Protein AF-A0A821GE00-F1 (afdb_monomer)

Solvent-accessible surface area (backbone atoms only — not comparable to full-atom values): 11749 Å² total; per-residue (Å²): 113,93,89,42,86,62,45,75,41,75,64,41,48,46,38,46,34,34,82,47,58,56,57,50,100,85,69,50,68,55,58,80,88,70,36,47,84,42,82,38,66,35,69,60,51,51,53,52,48,31,73,75,69,42,81,79,65,55,42,36,33,39,69,70,80,95,70,51,71,65,38,52,50,56,36,58,76,64,69,46,26,34,54,31,44,42,78,68,20,31,54,95,51,92,84,32,60,29,28,58,93,57,48,53,48,71,22,37,25,22,42,42,56,63,64,34,50,21,50,28,18,29,68,76,74,67,51,50,74,66,30,53,50,44,45,52,66,68,67,55,58,93,72,85,76,56,98,82,59,65,84,81,40,70,85,40,68,66,44,44,49,41,59,71,44,40,22,58,53,40,50,51,50,36,67,71,31,61,34,75,34,63,46,73,43,67,47,32,77,70,60,37,46,48,89,68,37,74,36,60,79,94,59,84,128

pLDDT: mean 90.68, std 10.46, range [47.81, 98.75]

Radius of gyration: 19.75 Å; Cα contacts (8 Å, |Δi|>4): 313; chains: 1; bounding box: 50×48×49 Å

Nearest PDB structures (foldseek):
  5cpt-assembly1_B  TM=9.218E-01  e=3.100E-17  Arabidopsis thaliana
  5cpq-assembly1_B  TM=8.999E-01  e=4.786E-17  Arabidopsis thaliana
  6lx2-assembly1_A  TM=9.140E-01  e=7.861E-17  Solanum tuberosum
  5cps-assembly1_B  TM=8.765E-01  e=4.498E-17  Arabidopsis thaliana
  5csy-assembly1_A  TM=8.963E-01  e=3.677E-15  Arabidopsis thaliana

Secondary structure (DSSP, 8-state):
--S-SSEEETTGGGGTEEEE--B-TT--B--GGG-EEEE--HHHHHHHHHHHH-S---EEE---SS--HHHHHHHHHTT-BEEEEGGGTTSS-TT-TTSGGG--SSEEEES--TTSPPHHHIIIIIS-HHHHHHHHHHHT-TTT--TTS-TT-TTSHHHHHHHHHHHHHHHHHHHTSS-SEEE--HHHHHT--GGG-S--TT---

Sequence (205 aa):
LQTLDVVRIDHFRGLESYWSIPVDENFVPFKPVDGEWVKAPGVDFFNAVFKALGQHLPVIVEDLGSLTRETFDLRDRFNLTGIRILQFGFGFYPDNMYRPHNYIPNCAAYTGTHDNPTAIGWWTKHAEYYEKRAFVNYIKSPEGFDEYDNVDDKDNGMIYHLNWHIHWYFIKMVMASVANIAIIQFQDLLGLDDEARMNDPSLRK

Structure (mmCIF, N/CA/C/O backbone):
data_AF-A0A821GE00-F1
#
_entry.id   AF-A0A821GE00-F1
#
loop_
_atom_site.group_PDB
_atom_site.id
_atom_site.type_symbol
_atom_site.label_atom_id
_atom_site.label_alt_id
_atom_site.label_comp_id
_atom_site.label_asym_id
_atom_site.label_entity_id
_atom_site.label_seq_id
_atom_site.pdbx_PDB_ins_code
_atom_site.Cartn_x
_atom_site.Cartn_y
_atom_site.Cartn_z
_atom_site.occupancy
_atom_site.B_iso_or_equiv
_atom_site.auth_seq_id
_atom_site.auth_comp_id
_atom_site.auth_asym_id
_atom_site.auth_atom_id
_atom_site.pdbx_PDB_model_num
ATOM 1 N N . LEU A 1 1 ? -20.407 4.116 4.571 1.00 71.69 1 LEU A N 1
ATOM 2 C CA . LEU A 1 1 ? -20.843 3.173 3.515 1.00 71.69 1 LEU A CA 1
ATOM 3 C C . LEU A 1 1 ? -22.020 3.687 2.672 1.00 71.69 1 LEU A C 1
ATOM 5 O O . LEU A 1 1 ? -22.570 2.926 1.900 1.00 71.69 1 LEU A O 1
ATOM 9 N N . GLN A 1 2 ? -22.429 4.961 2.774 1.00 87.19 2 GLN A N 1
ATOM 10 C CA . GLN A 1 2 ? -23.493 5.502 1.906 1.00 87.19 2 GLN A CA 1
ATOM 11 C C . GLN A 1 2 ? -23.001 5.823 0.484 1.00 87.19 2 GLN A C 1
ATOM 13 O O . GLN A 1 2 ? -23.800 5.878 -0.440 1.00 87.19 2 GLN A O 1
ATOM 18 N N . THR A 1 3 ? -21.696 6.062 0.328 1.00 92.44 3 THR A N 1
ATOM 19 C CA . THR A 1 3 ? -21.064 6.519 -0.921 1.00 92.44 3 THR A CA 1
ATOM 20 C C . THR A 1 3 ? -19.988 5.576 -1.451 1.00 92.44 3 THR A C 1
ATOM 22 O O . THR A 1 3 ? -19.576 5.715 -2.595 1.00 92.44 3 THR A O 1
ATOM 25 N N . LEU A 1 4 ? -19.505 4.656 -0.615 1.00 93.62 4 LEU A N 1
ATOM 26 C CA . LEU A 1 4 ? -18.418 3.733 -0.917 1.00 93.62 4 LEU A CA 1
ATOM 27 C C . LEU A 1 4 ? -18.790 2.352 -0.394 1.00 93.62 4 LEU A C 1
ATOM 29 O O . LEU A 1 4 ? -19.248 2.241 0.751 1.00 93.62 4 LEU A O 1
ATOM 33 N N . ASP A 1 5 ? -18.520 1.334 -1.206 1.00 93.25 5 ASP A N 1
ATOM 34 C CA . ASP A 1 5 ? -18.670 -0.069 -0.823 1.00 93.25 5 ASP A CA 1
ATOM 35 C C . ASP A 1 5 ? -17.534 -0.522 0.091 1.00 93.25 5 ASP A C 1
ATOM 37 O O . ASP A 1 5 ? -17.779 -1.256 1.039 1.00 93.25 5 ASP A O 1
ATOM 41 N N . VAL A 1 6 ? -16.310 -0.042 -0.161 1.00 94.94 6 VAL A N 1
ATOM 42 C CA . VAL A 1 6 ? -15.099 -0.364 0.605 1.00 94.94 6 VAL A CA 1
ATOM 43 C C . VAL A 1 6 ? -14.404 0.920 1.045 1.00 94.94 6 VAL A C 1
ATOM 45 O O . VAL A 1 6 ? -14.265 1.861 0.264 1.00 94.94 6 VAL A O 1
ATOM 48 N N . VAL A 1 7 ? -13.943 0.958 2.295 1.00 95.19 7 VAL A N 1
ATOM 49 C CA . VAL A 1 7 ? -13.188 2.089 2.851 1.00 95.19 7 VAL A CA 1
ATOM 50 C C . VAL A 1 7 ? -11.754 1.658 3.134 1.00 95.19 7 VAL A C 1
ATOM 52 O O . VAL A 1 7 ? -11.527 0.730 3.906 1.00 95.19 7 VAL A O 1
ATOM 55 N N . ARG A 1 8 ? -10.776 2.353 2.543 1.00 96.69 8 ARG A N 1
ATOM 56 C CA . ARG A 1 8 ? -9.369 2.234 2.946 1.00 96.69 8 ARG A CA 1
ATOM 57 C C . ARG A 1 8 ? -9.096 3.190 4.108 1.00 96.69 8 ARG A C 1
ATOM 59 O O . ARG A 1 8 ? -9.313 4.389 3.956 1.00 96.69 8 ARG A O 1
ATOM 66 N N . ILE A 1 9 ? -8.624 2.674 5.240 1.00 96.12 9 ILE A N 1
ATOM 67 C CA . ILE A 1 9 ? -8.154 3.483 6.373 1.00 96.12 9 ILE A CA 1
ATOM 68 C C . ILE A 1 9 ? -6.657 3.708 6.197 1.00 96.12 9 ILE A C 1
ATOM 70 O O . ILE A 1 9 ? -5.872 2.762 6.277 1.00 96.12 9 ILE A O 1
ATOM 74 N N . ASP A 1 10 ? -6.294 4.956 5.930 1.00 95.81 10 ASP A N 1
ATOM 75 C CA . ASP A 1 10 ? -4.906 5.399 5.862 1.00 95.81 10 ASP A CA 1
ATOM 76 C C . ASP A 1 10 ? -4.281 5.454 7.264 1.00 95.81 10 ASP A C 1
ATOM 78 O O . ASP A 1 10 ? -4.985 5.689 8.251 1.00 95.81 10 ASP A O 1
ATOM 82 N N . HIS A 1 11 ? -2.978 5.204 7.358 1.00 94.56 11 HIS A N 1
ATOM 83 C CA . HIS A 1 11 ? -2.213 5.193 8.599 1.00 94.56 11 HIS A CA 1
ATOM 84 C C . HIS A 1 11 ? -2.838 4.345 9.719 1.00 94.56 11 HIS A C 1
ATOM 86 O O . HIS A 1 11 ? -2.913 4.764 10.878 1.00 94.56 11 HIS A O 1
ATOM 92 N N . PHE A 1 12 ? -3.279 3.123 9.393 1.00 96.56 12 PHE A N 1
ATOM 93 C CA . PHE A 1 12 ? -3.999 2.242 10.323 1.00 96.56 12 PHE A CA 1
ATOM 94 C C . PHE A 1 12 ? -3.248 2.011 11.635 1.00 96.56 12 PHE A C 1
ATOM 96 O O . PHE A 1 12 ? -3.870 1.923 12.696 1.00 96.56 12 PHE A O 1
ATOM 103 N N . ARG A 1 13 ? -1.911 1.977 11.586 1.00 94.19 13 ARG A N 1
ATOM 104 C CA . ARG A 1 13 ? -1.076 1.821 12.780 1.00 94.19 13 ARG A CA 1
ATOM 105 C C . ARG A 1 13 ? -1.352 2.878 13.857 1.00 94.19 13 ARG A C 1
ATOM 107 O O . ARG A 1 13 ? -1.199 2.580 15.035 1.00 94.19 13 ARG A O 1
ATOM 114 N N . GLY A 1 14 ? -1.842 4.061 13.467 1.00 95.25 14 GLY A N 1
ATOM 115 C CA . GLY A 1 14 ? -2.294 5.134 14.357 1.00 95.25 14 GLY A CA 1
ATOM 116 C C . GLY A 1 14 ? -3.392 4.711 15.337 1.00 95.25 14 GLY A C 1
ATOM 117 O O . GLY A 1 14 ? -3.501 5.276 16.423 1.00 95.25 14 GLY A O 1
ATOM 118 N N . LEU A 1 15 ? -4.185 3.695 14.977 1.00 95.69 15 LEU A N 1
ATOM 119 C CA . LEU A 1 15 ? -5.216 3.115 15.838 1.00 95.69 15 LEU A CA 1
ATOM 120 C C . LEU A 1 15 ? -4.638 2.147 16.878 1.00 95.69 15 LEU A C 1
ATOM 122 O O . LEU A 1 15 ? -5.296 1.871 17.877 1.00 95.69 15 LEU A O 1
ATOM 126 N N . GLU A 1 16 ? -3.416 1.649 16.690 1.00 95.62 16 GLU A N 1
ATOM 127 C CA . GLU A 1 16 ? -2.688 0.881 17.703 1.00 95.62 16 GLU A CA 1
ATOM 128 C C . GLU A 1 16 ? -1.909 1.816 18.639 1.00 95.62 16 GLU A C 1
ATOM 130 O O . GLU A 1 16 ? -2.053 1.746 19.862 1.00 95.62 16 GLU A O 1
ATOM 135 N N . SER A 1 17 ? -1.132 2.730 18.068 1.00 95.12 17 SER A N 1
ATOM 136 C CA . SER A 1 17 ? -0.459 3.829 18.759 1.00 95.12 17 SER A CA 1
ATOM 137 C C . SER A 1 17 ? -0.138 4.929 17.756 1.00 95.12 17 SER A C 1
ATOM 139 O O . SER A 1 17 ? -0.035 4.656 16.570 1.00 95.12 17 SER A O 1
ATOM 141 N N . TYR A 1 18 ? 0.050 6.173 18.170 1.00 95.06 18 TYR A N 1
ATOM 142 C CA . TYR A 1 18 ? 0.376 7.283 17.269 1.00 95.06 18 TYR A CA 1
ATOM 143 C C . TYR A 1 18 ? 1.555 8.089 17.800 1.00 95.06 18 TYR A C 1
ATOM 145 O O . TYR A 1 18 ? 1.824 8.102 19.000 1.00 95.06 18 TYR A O 1
ATOM 153 N N . TRP A 1 19 ? 2.276 8.736 16.885 1.00 95.56 19 TRP A N 1
ATOM 154 C CA . TRP A 1 19 ? 3.378 9.619 17.237 1.00 95.56 19 TRP A CA 1
ATOM 155 C C . TRP A 1 19 ? 2.812 10.993 17.587 1.00 95.56 19 TRP A C 1
ATOM 157 O O . TRP A 1 19 ? 2.220 11.662 16.739 1.00 95.56 19 TRP A O 1
ATOM 167 N N . SER A 1 20 ? 2.944 11.383 18.849 1.00 96.56 20 SER A N 1
ATOM 168 C CA . SER A 1 20 ? 2.436 12.642 19.380 1.00 96.56 20 SER A CA 1
ATOM 169 C C . SER A 1 20 ? 3.577 13.643 19.471 1.00 96.56 20 SER A C 1
ATOM 171 O O . SER A 1 20 ? 4.547 13.405 20.185 1.00 96.56 20 SER A O 1
ATOM 173 N N . ILE A 1 21 ? 3.472 14.757 18.749 1.00 97.19 21 ILE A N 1
ATOM 174 C CA . ILE A 1 21 ? 4.460 15.840 18.783 1.00 97.19 21 ILE A CA 1
ATOM 175 C C . ILE A 1 21 ? 3.863 16.978 19.616 1.00 97.19 21 ILE A C 1
ATOM 177 O O . ILE A 1 21 ? 2.768 17.441 19.279 1.00 97.19 21 ILE A O 1
ATOM 181 N N . PRO A 1 22 ? 4.535 17.437 20.687 1.00 95.81 22 PRO A N 1
ATOM 182 C CA . PRO A 1 22 ? 4.012 18.532 21.480 1.00 95.81 22 PRO A CA 1
ATOM 183 C C . PRO A 1 22 ? 4.020 19.837 20.680 1.00 95.81 22 PRO A C 1
ATOM 185 O O . PRO A 1 22 ? 4.816 20.029 19.756 1.00 95.81 22 PRO A O 1
ATOM 188 N N . VAL A 1 23 ? 3.124 20.740 21.062 1.00 96.75 23 VAL A N 1
ATOM 189 C CA . VAL A 1 23 ? 3.051 22.095 20.517 1.00 96.75 23 VAL A CA 1
ATOM 190 C C . VAL A 1 23 ? 3.396 23.103 21.605 1.00 96.75 23 VAL A C 1
ATOM 192 O O . VAL A 1 23 ? 3.160 22.847 22.789 1.00 96.75 23 VAL A O 1
ATOM 195 N N . ASP A 1 24 ? 3.959 24.240 21.209 1.00 94.94 24 ASP A N 1
ATOM 196 C CA . ASP A 1 24 ? 4.171 25.361 22.121 1.00 94.94 24 ASP A CA 1
ATOM 197 C C . ASP A 1 24 ? 2.858 26.105 22.446 1.00 94.94 24 ASP A C 1
ATOM 199 O O . ASP A 1 24 ? 1.771 25.760 21.975 1.00 94.94 24 ASP A O 1
ATOM 203 N N . GLU A 1 25 ? 2.958 27.157 23.262 1.00 94.81 25 GLU A N 1
ATOM 204 C CA . GLU A 1 25 ? 1.825 28.012 23.651 1.00 94.81 25 GLU A CA 1
ATOM 205 C C . GLU A 1 25 ? 1.122 28.711 22.471 1.00 94.81 25 GLU A C 1
ATOM 207 O O . GLU A 1 25 ? -0.024 29.138 22.606 1.00 94.81 25 GLU A O 1
ATOM 212 N N . ASN A 1 26 ? 1.776 28.788 21.308 1.00 95.69 26 ASN A N 1
ATOM 213 C CA . ASN A 1 26 ? 1.248 29.355 20.068 1.00 95.69 26 ASN A CA 1
ATOM 214 C C . ASN A 1 26 ? 0.798 28.271 19.071 1.00 95.69 26 ASN A C 1
ATOM 216 O O . ASN A 1 26 ? 0.541 28.582 17.906 1.00 95.69 26 ASN A O 1
ATOM 220 N N . PHE A 1 27 ? 0.682 27.012 19.512 1.00 91.25 27 PHE A N 1
ATOM 221 C CA . PHE A 1 27 ? 0.337 25.845 18.693 1.00 91.25 27 PHE A CA 1
ATOM 222 C C . PHE A 1 27 ? 1.344 25.531 17.574 1.00 91.25 27 PHE A C 1
ATOM 224 O O . PHE A 1 27 ? 1.001 24.866 16.592 1.00 91.25 27 PHE A O 1
ATOM 231 N N . VAL A 1 28 ? 2.596 25.974 17.706 1.00 93.88 28 VAL A N 1
ATOM 232 C CA . VAL A 1 28 ? 3.669 25.606 16.779 1.00 93.88 28 VAL A CA 1
ATOM 233 C C . VAL A 1 28 ? 4.219 24.236 17.192 1.00 93.88 28 VAL A C 1
ATOM 235 O O . VAL A 1 28 ? 4.646 24.079 18.338 1.00 93.88 28 VAL A O 1
ATOM 238 N N . PRO A 1 29 ? 4.213 23.224 16.302 1.00 91.00 29 PRO A N 1
ATOM 239 C CA . PRO A 1 29 ? 4.734 21.905 16.634 1.00 91.00 29 PRO A CA 1
ATOM 240 C C . PRO A 1 29 ? 6.250 21.948 16.818 1.00 91.00 29 PRO A C 1
ATOM 242 O O . PRO A 1 29 ? 6.970 22.577 16.035 1.00 91.00 29 PRO A O 1
ATOM 245 N N . PHE A 1 30 ? 6.740 21.226 17.825 1.00 94.62 30 PHE A N 1
ATOM 246 C CA . PHE A 1 30 ? 8.166 20.940 17.949 1.00 94.62 30 PHE A CA 1
ATOM 247 C C . PHE A 1 30 ? 8.649 20.016 16.822 1.00 94.62 30 PHE A C 1
ATOM 249 O O . PHE A 1 30 ? 7.893 19.628 15.923 1.00 94.62 30 PHE A O 1
ATOM 256 N N . LYS A 1 31 ? 9.946 19.685 16.808 1.00 94.69 31 LYS A N 1
ATOM 257 C CA . LYS A 1 31 ? 10.482 18.841 15.738 1.00 94.69 31 LYS A CA 1
ATOM 258 C C . LYS A 1 31 ? 9.904 17.429 15.877 1.00 94.69 31 LYS A C 1
ATOM 260 O O . LYS A 1 31 ? 9.685 16.972 16.995 1.00 94.69 31 LYS A O 1
ATOM 265 N N . PRO A 1 32 ? 9.748 16.674 14.773 1.00 92.62 32 PRO A N 1
ATOM 266 C CA . PRO A 1 32 ? 9.269 15.295 14.846 1.00 92.62 32 PRO A CA 1
ATOM 267 C C . PRO A 1 32 ? 10.078 14.398 15.789 1.00 92.62 32 PRO A C 1
ATOM 269 O O . PRO A 1 32 ? 9.516 13.488 16.379 1.00 92.62 32 PRO A O 1
ATOM 272 N N . VAL A 1 33 ? 11.373 14.671 15.969 1.00 94.88 33 VAL A N 1
ATOM 273 C CA . VAL A 1 33 ? 12.246 13.928 16.896 1.00 94.88 33 VAL A CA 1
ATOM 274 C C . VAL A 1 33 ? 11.908 14.138 18.376 1.00 94.88 33 VAL A C 1
ATOM 276 O O . VAL A 1 33 ? 12.314 13.321 19.193 1.00 94.88 33 VAL A O 1
ATOM 279 N N . ASP A 1 34 ? 11.161 15.193 18.711 1.00 95.62 34 ASP A N 1
ATOM 280 C CA . ASP A 1 34 ? 10.771 15.547 20.082 1.00 95.62 34 ASP A CA 1
ATOM 281 C C . ASP A 1 34 ? 9.430 14.908 20.495 1.00 95.62 34 ASP A C 1
ATOM 283 O O . ASP A 1 34 ? 8.885 15.225 21.552 1.00 95.62 34 ASP A O 1
ATOM 287 N N . GLY A 1 35 ? 8.855 14.059 19.639 1.00 95.69 35 GLY A N 1
ATOM 288 C CA . GLY A 1 35 ? 7.595 13.379 19.919 1.00 95.69 35 GLY A CA 1
ATOM 289 C C . GLY A 1 35 ? 7.738 12.122 20.776 1.00 95.69 35 GLY A C 1
ATOM 290 O O . GLY A 1 35 ? 8.833 11.691 21.141 1.00 95.69 35 GLY A O 1
ATOM 291 N N . GLU A 1 36 ? 6.597 11.505 21.060 1.00 96.62 36 GLU A N 1
ATOM 292 C CA . GLU A 1 36 ? 6.510 10.239 21.784 1.00 96.62 36 GLU A CA 1
ATOM 293 C C . GLU A 1 36 ? 5.426 9.318 21.211 1.00 96.62 36 GLU A C 1
ATOM 295 O O . GLU A 1 36 ? 4.436 9.762 20.624 1.00 96.62 36 GLU A O 1
ATOM 300 N N . TRP A 1 37 ? 5.603 8.008 21.395 1.00 95.94 37 TRP A N 1
ATOM 301 C CA . TRP A 1 37 ? 4.585 7.019 21.046 1.00 95.94 37 TRP A CA 1
ATOM 302 C C . TRP A 1 37 ? 3.494 6.978 22.116 1.00 95.94 37 TRP A C 1
ATOM 304 O O . TRP A 1 37 ? 3.755 6.614 23.261 1.00 95.94 37 TRP A O 1
ATOM 314 N N . VAL A 1 38 ? 2.254 7.274 21.725 1.00 97.31 38 VAL A N 1
ATOM 315 C CA . VAL A 1 38 ? 1.079 7.222 22.603 1.00 97.31 38 VAL A CA 1
ATOM 316 C C . VAL A 1 38 ? 0.164 6.082 22.173 1.00 97.31 38 VAL A C 1
ATOM 318 O O . VAL A 1 38 ? -0.187 5.962 20.999 1.00 97.31 38 VAL A O 1
ATOM 321 N N . LYS A 1 39 ? -0.237 5.225 23.118 1.00 97.56 39 LYS A N 1
ATOM 322 C CA . LYS A 1 39 ? -1.131 4.094 22.840 1.00 97.56 39 LYS A CA 1
ATOM 323 C C . LYS A 1 39 ? -2.533 4.589 22.473 1.00 97.56 39 LYS A C 1
ATOM 325 O O . LYS A 1 39 ? -3.114 5.393 23.199 1.00 97.56 39 LYS A O 1
ATOM 330 N N . ALA A 1 40 ? -3.094 4.061 21.389 1.00 97.00 40 ALA A N 1
ATOM 331 C CA . ALA A 1 40 ? -4.459 4.347 20.967 1.00 97.00 40 ALA A CA 1
ATOM 332 C C . ALA A 1 40 ? -5.434 3.235 21.403 1.00 97.00 40 ALA A C 1
ATOM 334 O O . ALA A 1 40 ? -5.045 2.069 21.531 1.00 97.00 40 ALA A O 1
ATOM 335 N N . PRO A 1 41 ? -6.724 3.560 21.604 1.00 97.38 41 PRO A N 1
ATOM 336 C CA . PRO A 1 41 ? -7.747 2.596 22.005 1.00 97.38 41 PRO A CA 1
ATOM 337 C C . PRO A 1 41 ? -8.298 1.800 20.804 1.00 97.38 41 PRO A C 1
ATOM 339 O O . PRO A 1 41 ? -9.510 1.671 20.639 1.00 97.38 41 PRO A O 1
ATOM 342 N N . GLY A 1 42 ? -7.430 1.261 19.938 1.00 96.31 42 GLY A N 1
ATOM 343 C CA . GLY A 1 42 ? -7.837 0.610 18.683 1.00 96.31 42 GLY A CA 1
ATOM 344 C C . GLY A 1 42 ? -8.803 -0.557 18.862 1.00 96.31 42 GLY A C 1
ATOM 345 O O . GLY A 1 42 ? -9.757 -0.696 18.099 1.00 96.31 42 GLY A O 1
ATOM 346 N N . VAL A 1 43 ? -8.601 -1.374 19.900 1.00 97.31 43 VAL A N 1
ATOM 347 C CA . VAL A 1 43 ? -9.502 -2.496 20.209 1.00 97.31 43 VAL A CA 1
ATOM 348 C C . VAL A 1 43 ? -10.898 -1.994 20.575 1.00 97.31 43 VAL A C 1
ATOM 350 O O . VAL A 1 43 ? -11.885 -2.506 20.051 1.00 97.31 43 VAL A O 1
ATOM 353 N N . ASP A 1 44 ? -10.993 -0.975 21.429 1.00 98.12 44 ASP A N 1
ATOM 354 C CA . ASP A 1 44 ? -12.281 -0.409 21.839 1.00 98.12 44 ASP A CA 1
ATOM 355 C C . ASP A 1 44 ? -12.981 0.290 20.672 1.00 98.12 44 ASP A C 1
ATOM 357 O O . ASP A 1 44 ? -14.193 0.140 20.498 1.00 98.12 44 ASP A O 1
ATOM 361 N N . PHE A 1 45 ? -12.212 0.975 19.821 1.00 97.06 45 PHE A N 1
ATOM 362 C CA . PHE A 1 45 ? -12.708 1.566 18.584 1.00 97.06 45 PHE A CA 1
ATOM 363 C C . PHE A 1 45 ? -13.352 0.509 17.679 1.00 97.06 45 PHE A C 1
ATOM 365 O O . PHE A 1 45 ? -14.535 0.621 17.356 1.00 97.06 45 PHE A O 1
ATOM 372 N N . PHE A 1 46 ? -12.629 -0.554 17.311 1.00 96.06 46 PHE A N 1
ATOM 373 C CA . PHE A 1 46 ? -13.179 -1.575 16.415 1.00 96.06 46 PHE A CA 1
ATOM 374 C C . PHE A 1 46 ? -14.292 -2.403 17.060 1.00 96.06 46 PHE A C 1
ATOM 376 O O . PHE A 1 46 ? -15.238 -2.765 16.365 1.00 96.06 46 PHE A O 1
ATOM 383 N N . ASN A 1 47 ? -14.272 -2.621 18.379 1.00 96.94 47 ASN A N 1
ATOM 384 C CA . ASN A 1 47 ? -15.412 -3.205 19.092 1.00 96.94 47 ASN A CA 1
ATOM 385 C C . ASN A 1 47 ? -16.679 -2.347 18.935 1.00 96.94 47 ASN A C 1
ATOM 387 O O . ASN A 1 47 ? -17.761 -2.877 18.671 1.00 96.94 47 ASN A O 1
ATOM 391 N N . ALA A 1 48 ? -16.560 -1.022 19.075 1.00 97.19 48 ALA A N 1
ATOM 392 C CA . ALA A 1 48 ? -17.680 -0.106 18.882 1.00 97.19 48 ALA A CA 1
ATOM 393 C C . ALA A 1 48 ? -18.166 -0.094 17.423 1.00 97.19 48 ALA A C 1
ATOM 395 O O . ALA A 1 48 ? -19.374 -0.147 17.182 1.00 97.19 48 ALA A O 1
ATOM 396 N N . VAL A 1 49 ? -17.243 -0.100 16.453 1.00 95.19 49 VAL A N 1
ATOM 397 C CA . VAL A 1 49 ? -17.574 -0.188 15.022 1.00 95.19 49 VAL A CA 1
ATOM 398 C C . VAL A 1 49 ? -18.298 -1.500 14.710 1.00 95.19 49 VAL A C 1
ATOM 400 O O . VAL A 1 49 ? -19.355 -1.469 14.086 1.00 95.19 49 VAL A O 1
ATOM 403 N N . PHE A 1 50 ? -17.799 -2.641 15.194 1.00 94.50 50 PHE A N 1
ATOM 404 C CA . PHE A 1 50 ? -18.415 -3.957 14.990 1.00 94.50 50 PHE A CA 1
ATOM 405 C C . PHE A 1 50 ? -19.811 -4.031 15.609 1.00 94.50 50 PHE A C 1
ATOM 407 O O . PHE A 1 50 ? -20.727 -4.607 15.023 1.00 94.50 50 PHE A O 1
ATOM 414 N N . LYS A 1 51 ? -20.000 -3.415 16.781 1.00 95.44 51 LYS A N 1
ATOM 415 C CA . LYS A 1 51 ? -21.313 -3.319 17.426 1.00 95.44 51 LYS A CA 1
ATOM 416 C C . LYS A 1 51 ? -22.306 -2.508 16.591 1.00 95.44 51 LYS A C 1
ATOM 418 O O . LYS A 1 51 ? -23.487 -2.842 16.576 1.00 95.44 51 LYS A O 1
ATOM 423 N N . ALA A 1 52 ? -21.846 -1.447 15.931 1.00 94.94 52 ALA A N 1
ATOM 424 C CA . ALA A 1 52 ? -22.701 -0.558 15.151 1.00 94.94 52 ALA A CA 1
ATOM 425 C C . ALA A 1 52 ? -22.968 -1.064 13.723 1.00 94.94 52 ALA A C 1
ATOM 427 O O . ALA A 1 52 ? -24.068 -0.874 13.212 1.00 94.94 52 ALA A O 1
ATOM 428 N N . LEU A 1 53 ? -21.971 -1.677 13.078 1.00 92.31 53 LEU A N 1
ATOM 429 C CA . LEU A 1 53 ? -21.976 -1.982 11.641 1.00 92.31 53 LEU A CA 1
ATOM 4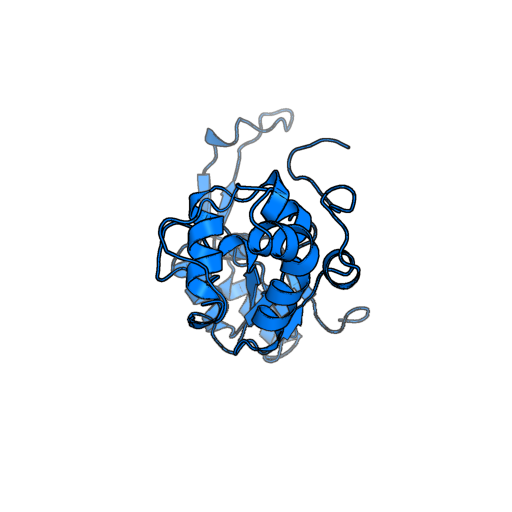30 C C . LEU A 1 53 ? -21.898 -3.483 11.319 1.00 92.31 53 LEU A C 1
ATOM 432 O O . LEU A 1 53 ? -22.036 -3.863 10.160 1.00 92.31 53 LEU A O 1
ATOM 436 N N . GLY A 1 54 ? -21.709 -4.339 12.326 1.00 90.75 54 GLY A N 1
ATOM 437 C CA . GLY A 1 54 ? -21.517 -5.778 12.156 1.00 90.75 54 GLY A CA 1
ATOM 438 C C . GLY A 1 54 ? -20.050 -6.181 11.984 1.00 90.75 54 GLY A C 1
ATOM 439 O O . GLY A 1 54 ? -19.151 -5.348 11.901 1.00 90.75 54 GLY A O 1
ATOM 440 N N . GLN A 1 55 ? -19.805 -7.493 11.959 1.00 87.81 55 GLN A N 1
ATOM 441 C CA . GLN A 1 55 ? -18.449 -8.066 11.943 1.00 87.81 55 GLN A CA 1
ATOM 442 C C . GLN A 1 55 ? -17.834 -8.153 10.538 1.00 87.81 55 GLN A C 1
ATOM 444 O O . GLN A 1 55 ? -16.623 -8.291 10.397 1.00 87.81 55 GLN A O 1
ATOM 449 N N . HIS A 1 56 ? -18.657 -8.068 9.491 1.00 86.88 56 HIS A N 1
ATOM 450 C CA . HIS A 1 56 ? -18.200 -8.057 8.104 1.00 86.88 56 HIS A CA 1
ATOM 451 C C . HIS A 1 56 ? -18.021 -6.614 7.638 1.00 86.88 56 HIS A C 1
ATOM 453 O O . HIS A 1 56 ? -18.890 -6.050 6.976 1.00 86.88 56 HIS A O 1
ATOM 459 N N . LEU A 1 57 ? -16.904 -6.003 8.032 1.00 87.62 57 LEU A N 1
ATOM 460 C CA . LEU A 1 57 ? -16.576 -4.648 7.607 1.00 87.62 57 LEU A CA 1
ATOM 461 C C . LEU A 1 57 ? -15.885 -4.662 6.239 1.00 87.62 57 LEU A C 1
ATOM 463 O O . LEU A 1 57 ? -14.859 -5.328 6.092 1.00 87.62 57 LEU A O 1
ATOM 467 N N . PRO A 1 58 ? -16.365 -3.883 5.255 1.00 91.19 58 PRO A N 1
ATOM 468 C CA . PRO A 1 58 ? -15.672 -3.722 3.987 1.00 91.19 58 PRO A CA 1
ATOM 469 C C . PRO A 1 58 ? -14.559 -2.675 4.142 1.00 91.19 58 PRO A C 1
ATOM 471 O O . PRO A 1 58 ? -14.653 -1.542 3.665 1.00 91.19 58 PRO A O 1
ATOM 474 N N . VAL A 1 59 ? -13.521 -3.035 4.896 1.00 94.25 59 VAL A N 1
ATOM 475 C CA . VAL A 1 59 ? -12.410 -2.144 5.237 1.00 94.25 59 VAL A CA 1
ATOM 476 C C . VAL A 1 59 ? -11.091 -2.75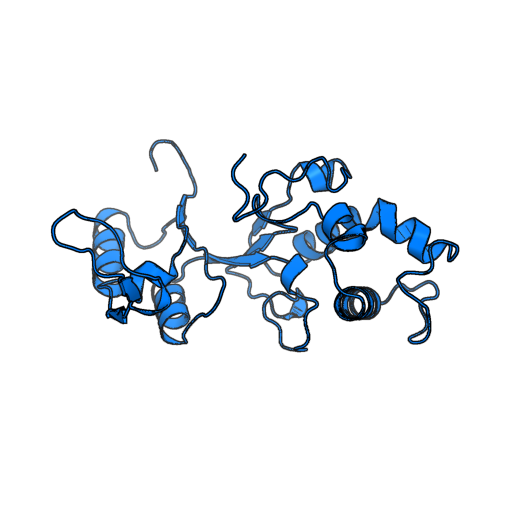5 4.790 1.00 94.25 59 VAL A C 1
ATOM 478 O O . VAL A 1 59 ? -10.772 -3.894 5.126 1.00 94.25 59 VAL A O 1
ATOM 481 N N . ILE A 1 60 ? -10.313 -1.951 4.070 1.00 97.31 60 ILE A N 1
ATOM 482 C CA . ILE A 1 60 ? -8.903 -2.208 3.782 1.00 97.31 60 ILE A CA 1
ATOM 483 C C . ILE A 1 60 ? -8.084 -1.305 4.704 1.00 97.31 60 ILE A C 1
ATOM 485 O O . ILE A 1 60 ? -8.428 -0.140 4.897 1.00 97.31 60 ILE A O 1
ATOM 489 N N . VAL A 1 61 ? -7.002 -1.807 5.282 1.00 96.88 61 VAL A N 1
ATOM 490 C CA . VAL A 1 61 ? -6.138 -1.024 6.169 1.00 96.88 61 VAL A CA 1
ATOM 491 C C . VAL A 1 61 ? -4.771 -0.810 5.540 1.00 96.88 61 VAL A C 1
ATOM 493 O O . VAL A 1 61 ? -4.168 -1.743 5.020 1.00 96.88 61 VAL A O 1
ATOM 496 N N . GLU A 1 62 ? -4.289 0.429 5.568 1.00 95.25 62 GLU A N 1
ATOM 497 C CA . GLU A 1 62 ? -2.911 0.761 5.215 1.00 95.25 62 GLU A CA 1
ATOM 498 C C . GLU A 1 62 ? -1.991 0.336 6.363 1.00 95.25 62 GLU A C 1
ATOM 500 O O . GLU A 1 62 ? -1.844 1.043 7.358 1.00 95.25 62 GLU A O 1
ATOM 505 N N . ASP A 1 63 ? -1.452 -0.877 6.250 1.00 90.50 63 ASP A N 1
ATOM 506 C CA . ASP A 1 63 ? -0.492 -1.480 7.168 1.00 90.50 63 ASP A CA 1
ATOM 507 C C . ASP A 1 63 ? 0.916 -1.463 6.555 1.00 90.50 63 AS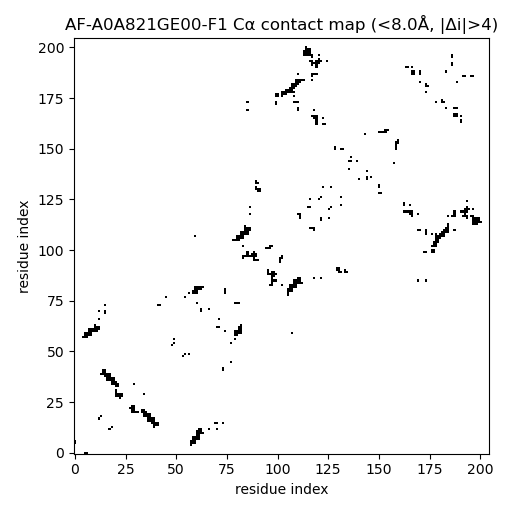P A C 1
ATOM 509 O O . ASP A 1 63 ? 1.490 -2.519 6.293 1.00 90.50 63 ASP A O 1
ATOM 513 N N . LEU A 1 64 ? 1.466 -0.267 6.300 1.00 85.38 64 LEU A N 1
ATOM 514 C CA . LEU A 1 64 ? 2.837 -0.066 5.814 1.00 85.38 64 LEU A CA 1
ATOM 515 C C . LEU A 1 64 ? 3.759 0.530 6.892 1.00 85.38 64 LEU A C 1
ATOM 517 O O . LEU A 1 64 ? 3.339 0.974 7.961 1.00 85.38 64 LEU A O 1
ATOM 521 N N . GLY A 1 65 ? 5.056 0.582 6.575 1.00 75.00 65 GLY A N 1
ATOM 522 C CA . GLY A 1 65 ? 6.072 1.261 7.381 1.00 75.00 65 GLY A CA 1
ATOM 523 C C . GLY A 1 65 ? 6.585 0.440 8.567 1.00 75.00 65 GLY A C 1
ATOM 524 O O . GLY A 1 65 ? 6.632 -0.790 8.522 1.00 75.00 65 GLY A O 1
ATOM 525 N N . SER A 1 66 ? 7.016 1.136 9.623 1.00 73.25 66 SER A N 1
ATOM 526 C CA . SER A 1 66 ? 7.532 0.530 10.859 1.00 73.25 66 SER A CA 1
ATOM 527 C C . SER A 1 66 ? 6.390 -0.035 11.700 1.00 73.25 66 SER A C 1
ATOM 529 O O . SER A 1 66 ? 5.895 0.600 12.634 1.00 73.25 66 SER A O 1
ATOM 531 N N . LEU A 1 67 ? 5.944 -1.229 11.327 1.00 81.38 67 LEU A N 1
ATOM 532 C CA . LEU A 1 67 ? 4.837 -1.920 11.973 1.00 81.38 67 LEU A CA 1
ATOM 533 C C . LEU A 1 67 ? 5.339 -2.712 13.174 1.00 81.38 67 LEU A C 1
ATOM 535 O O . LEU A 1 67 ? 6.347 -3.417 13.112 1.00 81.38 67 LEU A O 1
ATOM 539 N N . THR A 1 68 ? 4.601 -2.605 14.270 1.00 86.44 68 THR A N 1
ATOM 540 C CA . THR A 1 68 ? 4.805 -3.425 15.460 1.00 86.44 68 THR A CA 1
ATOM 541 C C . THR A 1 68 ? 3.985 -4.707 15.350 1.00 86.44 68 THR A C 1
ATOM 543 O O . THR A 1 68 ? 3.002 -4.772 14.603 1.00 86.44 68 THR A O 1
ATOM 546 N N . ARG A 1 69 ? 4.351 -5.737 16.120 1.00 91.19 69 ARG A N 1
ATOM 547 C CA . ARG A 1 69 ? 3.552 -6.967 16.195 1.00 91.19 69 ARG A CA 1
ATOM 548 C C . ARG A 1 69 ? 2.118 -6.660 16.629 1.00 91.19 69 ARG A C 1
ATOM 550 O O . ARG A 1 69 ? 1.179 -7.209 16.073 1.00 91.19 69 ARG A O 1
ATOM 557 N N . GLU A 1 70 ? 1.957 -5.711 17.538 1.00 93.06 70 GLU A N 1
ATOM 558 C CA . GLU A 1 70 ? 0.683 -5.229 18.059 1.00 93.06 70 GLU A CA 1
ATOM 559 C C . GLU A 1 70 ? -0.199 -4.612 16.967 1.00 93.06 70 GLU A C 1
ATOM 561 O O . GLU A 1 70 ? -1.424 -4.724 17.029 1.00 93.06 70 GLU A O 1
ATOM 566 N N . THR A 1 71 ? 0.403 -3.986 15.949 1.00 94.19 71 THR A N 1
ATOM 567 C CA . THR A 1 71 ? -0.346 -3.453 14.802 1.00 94.19 71 THR A CA 1
ATOM 568 C C . THR A 1 71 ? -0.932 -4.595 13.972 1.00 94.19 71 THR A C 1
ATOM 570 O O . THR A 1 71 ? -2.108 -4.554 13.603 1.00 94.19 71 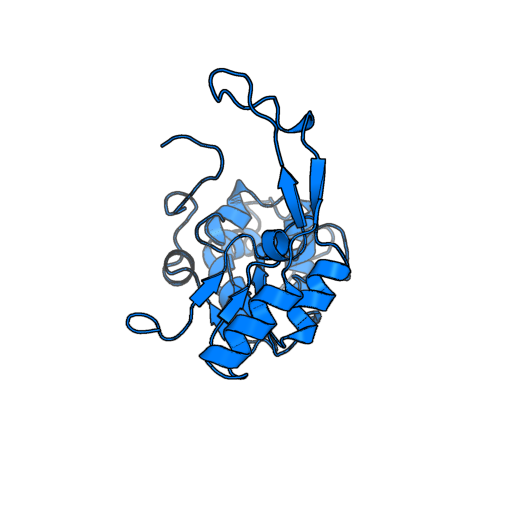THR A O 1
ATOM 573 N N . PHE A 1 72 ? -0.143 -5.645 13.721 1.00 93.75 72 PHE A N 1
ATOM 574 C CA . PHE A 1 72 ? -0.631 -6.844 13.039 1.00 93.75 72 PHE A CA 1
ATOM 575 C C . PHE A 1 72 ? -1.674 -7.591 13.870 1.00 93.75 72 PHE A C 1
ATOM 577 O O . PHE A 1 72 ? -2.720 -7.947 13.335 1.00 93.75 72 PHE A O 1
ATOM 584 N N . ASP A 1 73 ? -1.458 -7.733 15.179 1.00 95.69 73 ASP A N 1
ATOM 585 C CA . ASP A 1 73 ? -2.420 -8.358 16.087 1.00 95.69 73 ASP A CA 1
ATOM 586 C C . ASP A 1 73 ? -3.758 -7.595 16.092 1.00 95.69 73 ASP A C 1
ATOM 588 O 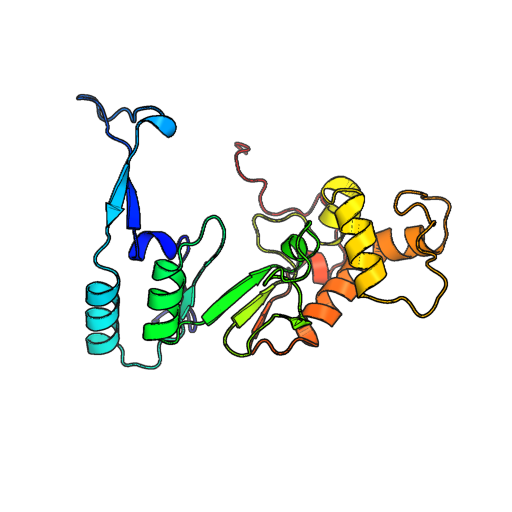O . ASP A 1 73 ? -4.820 -8.218 16.115 1.00 95.69 73 ASP A O 1
ATOM 592 N N . LEU A 1 74 ? -3.739 -6.255 16.022 1.00 95.88 74 LEU A N 1
ATOM 593 C CA . LEU A 1 74 ? -4.956 -5.447 15.902 1.00 95.88 74 LEU A CA 1
ATOM 594 C C . LEU A 1 74 ? -5.681 -5.709 14.574 1.00 95.88 74 LEU A C 1
ATOM 596 O O . LEU A 1 74 ? -6.890 -5.935 14.585 1.00 95.88 74 LEU A O 1
ATOM 600 N N . ARG A 1 75 ? -4.961 -5.706 13.443 1.00 95.75 75 ARG A N 1
ATOM 601 C CA . ARG A 1 75 ? -5.527 -6.020 12.117 1.00 95.75 75 ARG A CA 1
ATOM 602 C C . ARG A 1 75 ? -6.171 -7.407 12.115 1.00 95.75 75 ARG A C 1
ATOM 604 O O . ARG A 1 75 ? -7.331 -7.553 11.727 1.00 95.75 75 ARG A O 1
ATOM 611 N N . ASP A 1 76 ? -5.425 -8.407 12.573 1.00 95.06 76 ASP A N 1
ATOM 612 C CA . ASP A 1 76 ? -5.795 -9.818 12.481 1.00 95.06 76 ASP A CA 1
ATOM 613 C C . ASP A 1 76 ? -6.931 -10.168 13.449 1.00 95.06 76 ASP A C 1
ATOM 615 O O . ASP A 1 76 ? -7.838 -10.918 13.087 1.00 95.06 76 ASP A O 1
ATOM 619 N N . ARG A 1 77 ? -6.966 -9.549 14.639 1.00 95.12 77 ARG A N 1
ATOM 620 C CA . ARG A 1 77 ? -8.061 -9.701 15.614 1.00 95.12 77 ARG A CA 1
ATOM 621 C C . ARG A 1 77 ? -9.429 -9.352 15.034 1.00 95.12 77 ARG A C 1
ATOM 623 O O . ARG A 1 77 ? -10.419 -9.985 15.393 1.00 95.12 77 ARG A O 1
ATOM 630 N N . PHE A 1 78 ? -9.483 -8.340 14.175 1.00 94.88 78 PHE A N 1
ATOM 631 C CA . PHE A 1 78 ? -10.710 -7.895 13.515 1.00 94.88 78 PHE A CA 1
ATOM 632 C C . PHE A 1 78 ? -10.801 -8.387 12.061 1.00 94.88 78 PHE A C 1
ATOM 634 O O . PHE A 1 78 ? -11.684 -7.952 11.326 1.00 94.88 78 PHE A O 1
ATOM 641 N N . ASN A 1 79 ? -9.918 -9.310 11.654 1.00 94.50 79 ASN A N 1
ATOM 642 C CA . ASN A 1 79 ? -9.846 -9.895 10.314 1.00 94.50 79 ASN A CA 1
ATOM 643 C C . ASN A 1 79 ? -9.851 -8.846 9.181 1.00 94.50 79 ASN A C 1
ATOM 645 O O . ASN A 1 79 ? -10.468 -9.044 8.132 1.00 94.50 79 ASN A O 1
ATOM 649 N N . LEU A 1 80 ? -9.183 -7.711 9.399 1.00 95.88 80 LEU A N 1
ATOM 650 C CA . LEU A 1 80 ? -9.151 -6.602 8.447 1.00 95.88 80 LEU A CA 1
ATOM 651 C C . LEU A 1 80 ? -8.200 -6.913 7.286 1.00 95.88 80 LEU A C 1
ATOM 653 O O . LEU A 1 80 ? -7.122 -7.474 7.485 1.00 95.88 80 LEU A O 1
ATOM 657 N N . THR A 1 81 ? -8.577 -6.522 6.069 1.00 97.00 81 THR A N 1
ATOM 658 C CA . THR A 1 81 ? -7.756 -6.741 4.872 1.00 97.00 81 THR A CA 1
ATOM 659 C C . THR A 1 81 ? -6.577 -5.767 4.856 1.00 97.00 81 THR A C 1
ATOM 661 O O . THR A 1 81 ? -6.773 -4.564 4.698 1.00 97.00 81 THR A O 1
ATOM 664 N N . GLY A 1 82 ? -5.350 -6.271 5.008 1.00 97.06 82 GLY A N 1
ATOM 665 C CA . GLY A 1 82 ? -4.126 -5.468 4.853 1.00 97.06 82 GLY A CA 1
ATOM 666 C C . GLY A 1 82 ? -3.763 -5.224 3.386 1.00 97.06 82 GLY A C 1
ATOM 667 O O . GLY A 1 82 ? -4.367 -5.809 2.486 1.00 97.06 82 GLY A O 1
ATOM 668 N N . ILE A 1 83 ? -2.743 -4.412 3.122 1.00 97.62 83 ILE A N 1
ATOM 669 C CA . ILE A 1 83 ? -2.266 -4.116 1.768 1.00 97.62 83 ILE A CA 1
ATOM 670 C C . ILE A 1 83 ? -0.877 -4.685 1.493 1.00 97.62 83 ILE 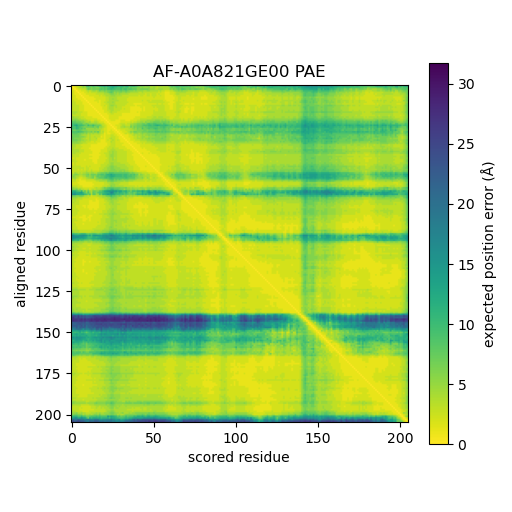A C 1
ATOM 672 O O . ILE A 1 83 ? -0.052 -4.859 2.387 1.00 97.62 83 ILE A O 1
ATOM 676 N N . ARG A 1 84 ? -0.592 -4.983 0.226 1.00 97.25 84 ARG A N 1
ATOM 677 C CA . ARG A 1 84 ? 0.736 -5.388 -0.244 1.00 97.25 84 ARG A CA 1
ATOM 678 C C . ARG A 1 84 ? 1.108 -4.554 -1.455 1.00 97.25 84 ARG A C 1
ATOM 680 O O . ARG A 1 84 ? 0.383 -4.577 -2.436 1.00 97.25 84 ARG A O 1
ATOM 687 N N . ILE A 1 85 ? 2.217 -3.825 -1.397 1.00 97.50 85 ILE A N 1
ATOM 688 C CA . ILE A 1 85 ? 2.683 -2.990 -2.509 1.00 97.50 85 ILE A CA 1
ATOM 689 C C . ILE A 1 85 ? 3.874 -3.675 -3.157 1.00 97.50 85 ILE A C 1
ATOM 691 O O . ILE A 1 85 ? 4.930 -3.796 -2.540 1.00 97.50 85 ILE A O 1
ATOM 695 N N . LEU A 1 86 ? 3.708 -4.122 -4.400 1.00 97.62 86 LEU A N 1
ATOM 696 C CA . LEU A 1 86 ? 4.702 -4.955 -5.067 1.00 97.62 86 LEU A CA 1
ATOM 697 C C . LEU A 1 86 ? 6.058 -4.252 -5.237 1.00 97.62 86 LEU A C 1
ATOM 699 O O . LEU A 1 86 ? 7.090 -4.906 -5.100 1.00 97.62 86 LEU A O 1
ATOM 703 N N . GLN A 1 87 ? 6.073 -2.929 -5.453 1.00 96.94 87 GLN A N 1
ATOM 704 C CA . GLN A 1 87 ? 7.317 -2.144 -5.538 1.00 96.94 87 GLN A CA 1
ATOM 705 C C . GLN A 1 87 ? 8.209 -2.284 -4.294 1.00 96.94 87 GLN A C 1
ATOM 707 O O . GLN A 1 87 ? 9.424 -2.185 -4.406 1.00 96.94 87 GLN A O 1
ATOM 712 N N . PHE A 1 88 ? 7.641 -2.578 -3.120 1.00 95.44 88 PHE A N 1
ATOM 713 C CA . PHE A 1 88 ? 8.408 -2.773 -1.885 1.00 95.44 88 PHE A CA 1
ATOM 714 C C . PHE A 1 88 ? 8.923 -4.207 -1.709 1.00 95.44 88 PHE A C 1
ATOM 716 O O . PHE A 1 88 ? 9.638 -4.488 -0.750 1.00 95.44 88 PHE A O 1
ATOM 723 N N . GLY A 1 89 ? 8.570 -5.132 -2.606 1.00 94.50 89 GLY A N 1
ATOM 724 C CA . GLY A 1 89 ? 8.896 -6.555 -2.502 1.00 94.50 89 GLY A CA 1
ATOM 725 C C . GLY A 1 89 ? 10.363 -6.888 -2.737 1.00 94.50 89 GLY A C 1
ATOM 726 O O . GLY A 1 89 ? 10.852 -7.882 -2.205 1.00 94.50 89 GLY A O 1
ATOM 727 N N . PHE A 1 90 ? 11.096 -6.081 -3.496 1.00 92.75 90 PHE A N 1
ATOM 728 C CA . PHE A 1 90 ? 12.408 -6.481 -4.023 1.00 92.75 90 PHE A CA 1
ATOM 729 C C . PHE A 1 90 ? 13.597 -5.933 -3.232 1.00 92.75 90 PHE A C 1
ATOM 731 O O . PHE A 1 90 ? 14.739 -6.106 -3.643 1.00 92.75 90 PHE A O 1
ATOM 738 N N . GLY A 1 91 ? 13.326 -5.388 -2.044 1.00 86.44 91 GLY A N 1
ATOM 739 C CA . GLY A 1 91 ? 14.338 -5.023 -1.059 1.00 86.44 91 GLY A CA 1
ATOM 740 C C . GLY A 1 91 ? 15.166 -6.211 -0.530 1.00 86.44 91 GLY A C 1
ATOM 741 O O . GLY A 1 91 ? 14.958 -7.370 -0.902 1.00 86.44 91 GLY A O 1
ATOM 742 N N . PHE A 1 92 ? 16.079 -5.919 0.403 1.00 74.62 92 PHE A N 1
ATOM 743 C CA . PHE A 1 92 ? 17.136 -6.825 0.886 1.00 74.62 92 PHE A CA 1
ATOM 744 C C . PHE A 1 92 ? 16.680 -8.184 1.445 1.00 74.62 92 PHE A C 1
ATOM 746 O O . PHE A 1 92 ? 17.424 -9.160 1.350 1.00 74.62 92 PHE A O 1
ATOM 753 N N . TYR A 1 93 ? 15.489 -8.272 2.037 1.00 78.44 93 TYR A N 1
ATOM 754 C CA . TYR A 1 93 ? 15.082 -9.457 2.795 1.00 78.44 93 TYR A CA 1
ATOM 755 C C . TYR A 1 93 ? 14.319 -10.480 1.934 1.00 78.44 93 TYR A C 1
ATOM 757 O O . TYR A 1 93 ? 13.378 -10.109 1.225 1.00 78.44 93 TYR A O 1
ATOM 765 N N . PRO A 1 94 ? 14.697 -11.775 1.959 1.00 70.69 94 PRO A N 1
ATOM 766 C CA . PRO A 1 94 ? 14.039 -12.799 1.153 1.00 70.69 94 PRO A CA 1
ATOM 767 C C . PRO A 1 94 ? 12.600 -13.103 1.592 1.00 70.69 94 PRO A C 1
ATOM 769 O O . PRO A 1 94 ? 11.755 -13.385 0.745 1.00 70.69 94 PRO A O 1
ATOM 772 N N . ASP A 1 95 ? 12.323 -12.981 2.888 1.00 80.50 95 ASP A N 1
ATOM 773 C CA . ASP A 1 95 ? 11.027 -13.148 3.557 1.00 80.50 95 ASP A CA 1
ATOM 774 C C . ASP A 1 95 ? 10.170 -11.870 3.547 1.00 80.50 95 ASP A C 1
ATOM 776 O O . ASP A 1 95 ? 9.188 -11.751 4.277 1.00 80.50 95 ASP A O 1
ATOM 780 N N . ASN A 1 96 ? 10.513 -10.908 2.688 1.00 89.44 96 ASN A N 1
ATOM 781 C CA . ASN A 1 96 ? 9.772 -9.668 2.541 1.00 89.44 96 ASN A CA 1
ATOM 782 C C . ASN A 1 96 ? 8.294 -9.948 2.212 1.00 89.44 96 ASN A C 1
ATOM 784 O O . ASN A 1 96 ? 7.964 -10.528 1.170 1.00 89.44 96 ASN A O 1
ATOM 788 N N . MET A 1 97 ? 7.404 -9.500 3.103 1.00 91.50 97 MET A N 1
ATOM 789 C CA . MET A 1 97 ? 5.952 -9.689 3.010 1.00 91.50 97 MET A CA 1
ATOM 790 C C . MET A 1 97 ? 5.336 -9.099 1.735 1.00 91.50 97 MET A C 1
ATOM 792 O O . MET A 1 97 ? 4.231 -9.481 1.362 1.00 91.50 97 MET A O 1
ATOM 796 N N . TYR A 1 98 ? 6.038 -8.181 1.063 1.00 94.81 98 TYR A N 1
ATOM 797 C CA . TYR A 1 98 ? 5.614 -7.553 -0.185 1.00 94.81 98 TYR A CA 1
ATOM 798 C C . TYR A 1 98 ? 5.969 -8.367 -1.443 1.00 94.81 98 TYR A C 1
ATOM 800 O O . TYR A 1 98 ? 5.550 -7.991 -2.540 1.00 94.81 98 TYR A O 1
ATOM 808 N N . ARG A 1 99 ? 6.630 -9.527 -1.309 1.00 94.19 99 ARG A N 1
ATOM 809 C CA . ARG A 1 99 ? 6.807 -10.489 -2.411 1.00 94.19 99 ARG A CA 1
ATOM 810 C C . ARG A 1 99 ? 5.584 -11.406 -2.560 1.00 94.19 99 ARG A C 1
ATOM 812 O O . ARG A 1 99 ? 5.130 -11.944 -1.553 1.00 94.19 99 ARG A O 1
ATOM 819 N N . PRO A 1 100 ? 5.100 -11.684 -3.788 1.00 95.50 100 PRO A N 1
ATOM 820 C CA . PRO A 1 100 ? 3.845 -12.417 -3.989 1.00 95.50 100 PRO A CA 1
ATOM 821 C C . PRO A 1 100 ? 3.744 -13.799 -3.329 1.00 95.50 100 PRO A C 1
ATOM 823 O O . PRO A 1 100 ? 2.669 -14.167 -2.868 1.00 95.50 100 PRO A O 1
ATOM 826 N N . HIS A 1 101 ? 4.836 -14.566 -3.242 1.00 94.19 101 HIS A N 1
ATOM 827 C CA . HIS A 1 101 ? 4.829 -15.879 -2.575 1.00 94.19 101 HIS A CA 1
ATOM 828 C C . HIS A 1 101 ? 4.656 -15.800 -1.048 1.00 94.19 101 HIS A C 1
ATOM 830 O O . HIS A 1 101 ? 4.341 -16.813 -0.432 1.00 94.19 101 HIS A O 1
ATOM 836 N N . ASN A 1 102 ? 4.835 -14.617 -0.451 1.00 94.62 102 ASN A N 1
ATOM 837 C CA . ASN A 1 102 ? 4.623 -14.356 0.975 1.00 94.62 102 ASN A CA 1
ATOM 838 C C . ASN A 1 102 ? 3.258 -13.703 1.253 1.00 94.62 102 ASN A C 1
ATOM 840 O O . ASN A 1 102 ? 2.965 -13.336 2.392 1.00 94.62 102 ASN A O 1
ATOM 844 N N . TYR A 1 103 ? 2.418 -13.510 0.229 1.00 96.38 103 TYR A N 1
ATOM 845 C CA . TYR A 1 103 ? 1.078 -12.966 0.427 1.00 96.38 103 TYR A CA 1
ATOM 846 C C . TYR A 1 103 ? 0.185 -13.973 1.148 1.00 96.38 103 TYR A C 1
ATOM 848 O O . TYR A 1 103 ? 0.353 -15.187 1.048 1.00 96.38 103 TYR A O 1
ATOM 856 N N . ILE A 1 104 ? -0.807 -13.438 1.852 1.00 96.31 104 ILE A N 1
ATOM 857 C CA . ILE A 1 104 ? -1.922 -14.200 2.410 1.00 96.31 104 ILE A CA 1
ATOM 858 C C . ILE A 1 104 ? -3.193 -13.851 1.628 1.00 96.31 104 ILE A C 1
ATOM 860 O O . ILE A 1 104 ? -3.259 -12.748 1.087 1.00 96.31 104 ILE A O 1
ATOM 864 N N . PRO A 1 105 ? -4.227 -14.711 1.602 1.00 97.69 105 PRO A N 1
ATOM 865 C CA . PRO A 1 105 ? -5.456 -14.394 0.879 1.00 97.69 105 PRO A CA 1
ATOM 866 C C . PRO A 1 105 ? -6.141 -13.105 1.337 1.00 97.69 105 PRO A C 1
ATOM 868 O O . PRO A 1 105 ? -6.579 -12.311 0.510 1.00 97.69 105 PRO A O 1
ATOM 871 N N . ASN A 1 106 ? -6.184 -12.843 2.649 1.00 96.62 106 ASN A N 1
ATOM 872 C CA . ASN A 1 106 ? -6.796 -11.630 3.199 1.00 96.62 106 ASN A CA 1
ATOM 873 C C . ASN A 1 106 ? -5.888 -10.390 3.067 1.00 96.62 106 ASN A C 1
ATOM 875 O O . ASN A 1 106 ? -5.532 -9.747 4.056 1.00 96.62 106 ASN A O 1
ATOM 879 N N . CYS A 1 107 ? -5.489 -10.059 1.843 1.00 97.69 107 CYS A N 1
ATOM 880 C CA . CYS A 1 107 ? -4.848 -8.794 1.523 1.00 97.69 107 CYS A CA 1
ATOM 881 C C . CYS A 1 107 ? -5.341 -8.226 0.187 1.00 97.69 107 CYS A C 1
ATOM 883 O O . CYS A 1 107 ? -5.899 -8.936 -0.655 1.00 97.69 107 CYS A O 1
ATOM 885 N N . ALA A 1 108 ? -5.113 -6.928 0.008 1.00 98.31 108 ALA A N 1
ATOM 886 C CA . ALA A 1 108 ? -5.218 -6.239 -1.264 1.00 98.31 108 ALA A CA 1
ATOM 887 C C . ALA A 1 108 ? -3.810 -5.989 -1.817 1.00 98.31 108 ALA A C 1
ATOM 889 O O . ALA A 1 108 ? -3.024 -5.246 -1.227 1.00 98.31 108 ALA A O 1
ATOM 890 N N . ALA A 1 109 ? -3.476 -6.635 -2.928 1.00 98.50 109 ALA A N 1
ATOM 891 C CA . ALA A 1 109 ? -2.198 -6.482 -3.604 1.00 98.50 109 ALA A CA 1
ATOM 892 C C . ALA A 1 109 ? -2.264 -5.340 -4.627 1.00 98.50 109 ALA A C 1
ATOM 894 O O . ALA A 1 109 ? -3.202 -5.251 -5.414 1.00 98.50 109 ALA A O 1
ATOM 895 N N . TYR A 1 110 ? -1.252 -4.480 -4.618 1.00 98.75 110 TYR A N 1
ATOM 896 C CA . TYR A 1 110 ? -1.117 -3.293 -5.451 1.00 98.75 110 TYR A CA 1
ATOM 897 C C . TYR A 1 110 ? 0.131 -3.408 -6.320 1.00 98.75 110 TYR A C 1
ATOM 899 O O . TYR A 1 110 ? 1.183 -3.832 -5.832 1.00 98.75 110 TYR A O 1
ATOM 907 N N . THR A 1 111 ? 0.055 -2.957 -7.574 1.00 98.38 111 THR A N 1
ATOM 908 C CA . THR A 1 111 ? 1.271 -2.693 -8.363 1.00 98.38 111 THR A CA 1
ATOM 909 C C . THR A 1 111 ? 2.076 -1.568 -7.704 1.00 98.38 111 THR A C 1
ATOM 911 O O . THR A 1 111 ? 3.242 -1.751 -7.359 1.00 98.38 111 THR A O 1
ATOM 914 N N . GLY A 1 112 ? 1.392 -0.460 -7.426 1.00 98.00 112 GLY A N 1
ATOM 915 C CA . GLY A 1 112 ? 1.816 0.709 -6.664 1.00 98.00 112 GLY A CA 1
ATOM 916 C C . GLY A 1 112 ? 0.585 1.443 -6.120 1.00 98.00 112 GLY A C 1
ATOM 917 O O . GLY A 1 112 ? -0.555 1.145 -6.489 1.00 98.00 112 GLY A O 1
ATOM 918 N N . THR A 1 113 ? 0.788 2.400 -5.221 1.00 97.69 113 THR A N 1
ATOM 919 C CA . THR A 1 113 ? -0.249 3.343 -4.773 1.00 97.69 113 THR A CA 1
ATOM 920 C C . THR A 1 113 ? -0.041 4.710 -5.415 1.00 97.69 113 THR A C 1
ATOM 922 O O . THR A 1 113 ? 0.968 4.951 -6.065 1.00 97.69 113 THR A O 1
ATOM 925 N N . HIS A 1 114 ? -0.971 5.641 -5.211 1.00 97.25 114 HIS A N 1
ATOM 926 C CA . HIS A 1 114 ? -0.846 7.016 -5.704 1.00 97.25 114 HIS A CA 1
ATOM 927 C C . HIS A 1 114 ? 0.427 7.763 -5.247 1.00 97.25 114 HIS A C 1
ATOM 929 O O . HIS A 1 114 ? 0.828 8.701 -5.932 1.00 97.25 114 HIS A O 1
ATOM 935 N N . ASP A 1 115 ? 1.069 7.343 -4.152 1.00 96.81 115 ASP A N 1
ATOM 936 C CA . ASP A 1 115 ? 2.339 7.903 -3.659 1.00 96.81 115 ASP A CA 1
ATOM 937 C C . ASP A 1 115 ? 3.583 7.284 -4.309 1.00 96.81 115 ASP A C 1
ATOM 939 O O . ASP A 1 115 ? 4.694 7.818 -4.216 1.00 96.81 115 ASP A O 1
ATOM 943 N N . ASN A 1 116 ? 3.406 6.145 -4.974 1.00 97.50 116 ASN A N 1
ATOM 944 C CA . ASN A 1 116 ? 4.465 5.455 -5.683 1.00 97.50 116 ASN A CA 1
ATOM 945 C C . ASN A 1 116 ? 4.633 6.022 -7.105 1.00 97.50 116 ASN A C 1
ATOM 947 O O . ASN A 1 116 ? 3.662 6.507 -7.700 1.00 97.50 116 ASN A O 1
ATOM 951 N N . PRO A 1 117 ? 5.847 5.940 -7.677 1.00 97.62 117 PRO A N 1
ATOM 952 C CA . PRO A 1 117 ? 6.024 6.085 -9.119 1.00 97.62 117 PRO A CA 1
ATOM 953 C C . PRO A 1 117 ? 5.226 5.014 -9.874 1.00 97.62 117 PRO A C 1
ATOM 955 O O . PRO A 1 117 ? 4.821 4.004 -9.292 1.00 97.62 117 PRO A O 1
ATOM 958 N N . THR A 1 118 ? 5.033 5.197 -11.182 1.00 98.12 118 THR A N 1
ATOM 959 C CA . THR A 1 118 ? 4.509 4.113 -12.034 1.00 98.12 118 THR A CA 1
ATOM 960 C C . THR A 1 118 ? 5.480 2.930 -12.028 1.00 98.12 118 THR A C 1
ATOM 962 O O . THR A 1 118 ? 6.649 3.092 -11.687 1.00 98.12 118 THR A O 1
ATOM 965 N N . ALA A 1 119 ? 5.061 1.729 -12.425 1.00 97.81 119 ALA A N 1
ATOM 966 C CA . ALA A 1 119 ? 5.953 0.569 -12.490 1.00 97.81 119 ALA A CA 1
ATOM 967 C C . ALA A 1 119 ? 7.147 0.792 -13.443 1.00 97.81 119 ALA A C 1
ATOM 969 O O . ALA A 1 119 ? 8.263 0.364 -13.145 1.00 97.81 119 ALA A O 1
ATOM 970 N N . ILE A 1 120 ? 6.933 1.504 -14.559 1.00 96.69 120 ILE A N 1
ATOM 971 C CA . ILE A 1 120 ? 8.015 1.931 -15.464 1.00 96.69 120 ILE A CA 1
ATOM 972 C C . ILE A 1 120 ? 8.911 2.960 -14.771 1.00 96.69 120 ILE A C 1
ATOM 974 O O . ILE A 1 120 ? 10.135 2.836 -14.822 1.00 96.69 120 ILE A O 1
ATOM 978 N N . GLY A 1 121 ? 8.327 3.958 -14.101 1.00 96.62 121 GLY A N 1
ATOM 979 C CA . GLY A 1 121 ? 9.083 4.953 -13.342 1.00 96.62 121 GLY A CA 1
ATOM 980 C C . GLY A 1 121 ? 9.943 4.314 -12.255 1.00 96.62 121 GLY A C 1
ATOM 981 O O . GLY A 1 121 ? 11.139 4.587 -12.177 1.00 96.62 121 GLY A O 1
ATOM 982 N N . TRP A 1 122 ? 9.367 3.391 -11.481 1.00 97.12 122 TRP A N 1
ATOM 983 C CA . TRP A 1 122 ? 10.069 2.581 -10.491 1.00 97.12 122 TRP A CA 1
ATOM 984 C C . TRP A 1 122 ? 11.285 1.908 -11.124 1.00 97.12 122 TRP A C 1
ATOM 986 O O . TRP A 1 122 ? 12.410 2.204 -10.745 1.00 97.12 122 TRP A O 1
ATOM 996 N N . TRP A 1 123 ? 11.087 1.096 -12.161 1.00 94.88 123 TRP A N 1
ATOM 997 C CA . TRP A 1 123 ? 12.170 0.345 -12.797 1.00 94.88 123 TRP A CA 1
ATOM 998 C C . TRP A 1 123 ? 13.268 1.223 -13.408 1.00 94.88 123 TRP A C 1
ATOM 1000 O O . TRP A 1 123 ? 14.450 0.893 -13.341 1.00 94.88 123 TRP A O 1
ATOM 1010 N N . THR A 1 124 ? 12.895 2.339 -14.029 1.00 92.62 124 THR A N 1
ATOM 1011 C CA . THR A 1 124 ? 13.840 3.154 -14.804 1.00 92.62 124 THR A CA 1
ATOM 1012 C C . THR A 1 124 ? 14.546 4.229 -13.982 1.00 92.62 124 THR A C 1
ATOM 1014 O O . THR A 1 124 ? 15.652 4.619 -14.359 1.00 92.62 124 THR A O 1
ATOM 1017 N N . LYS A 1 125 ? 13.943 4.708 -12.882 1.00 93.31 125 LYS A N 1
ATOM 1018 C CA . LYS A 1 125 ? 14.433 5.881 -12.134 1.00 93.31 125 LYS A CA 1
ATOM 1019 C C . LYS A 1 125 ? 14.566 5.692 -10.623 1.00 93.31 125 LYS A C 1
ATOM 1021 O O . LYS A 1 125 ? 15.446 6.323 -10.050 1.00 93.31 125 LYS A O 1
ATOM 1026 N N . HIS A 1 126 ? 13.715 4.884 -9.984 1.00 95.00 126 HIS A N 1
ATOM 1027 C CA . HIS A 1 126 ? 13.622 4.857 -8.510 1.00 95.00 126 HIS A CA 1
ATOM 1028 C C . HIS A 1 126 ? 14.105 3.559 -7.865 1.00 95.00 126 HIS A C 1
ATOM 1030 O O . HIS A 1 126 ? 14.479 3.575 -6.700 1.00 95.00 126 HIS A O 1
ATOM 1036 N N . ALA A 1 127 ? 14.082 2.446 -8.595 1.00 94.31 127 ALA A N 1
ATOM 1037 C CA . ALA A 1 127 ? 14.547 1.158 -8.112 1.00 94.31 127 ALA A CA 1
ATOM 1038 C C . ALA A 1 127 ? 16.072 1.134 -8.075 1.00 94.31 127 ALA A C 1
ATOM 1040 O O . ALA A 1 127 ? 16.742 1.419 -9.074 1.00 94.31 127 ALA A O 1
ATOM 1041 N N . GLU A 1 128 ? 16.610 0.715 -6.941 1.00 93.50 128 GLU A N 1
ATOM 1042 C CA . GLU A 1 128 ? 18.038 0.511 -6.778 1.00 93.50 128 GLU A CA 1
ATOM 1043 C C . GLU A 1 128 ? 18.507 -0.718 -7.568 1.00 93.50 128 GLU A C 1
ATOM 1045 O O . GLU A 1 128 ? 17.756 -1.671 -7.808 1.00 93.50 128 GLU A O 1
ATOM 1050 N N . TYR A 1 129 ? 19.790 -0.746 -7.932 1.00 89.12 129 TYR A N 1
ATOM 1051 C CA . TYR A 1 129 ? 20.379 -1.838 -8.720 1.00 89.12 129 TYR A CA 1
ATOM 1052 C C . TYR A 1 129 ? 20.094 -3.230 -8.124 1.00 89.12 129 TYR A C 1
ATOM 1054 O O . TYR A 1 129 ? 19.759 -4.179 -8.839 1.00 89.12 129 TYR A O 1
ATOM 1062 N N . TYR A 1 130 ? 20.187 -3.364 -6.797 1.00 89.12 130 TYR A N 1
ATOM 1063 C CA . TYR A 1 130 ? 19.933 -4.636 -6.118 1.00 89.12 130 TYR A CA 1
ATOM 1064 C C . TYR A 1 130 ? 18.453 -5.047 -6.163 1.00 89.12 130 TYR A C 1
ATOM 1066 O O . TYR A 1 130 ? 18.166 -6.242 -6.252 1.00 89.12 130 TYR A O 1
ATOM 1074 N N . GLU A 1 131 ? 17.519 -4.091 -6.157 1.00 93.06 131 GLU A N 1
ATOM 1075 C CA . GLU A 1 131 ? 16.082 -4.360 -6.265 1.00 93.06 131 GLU A CA 1
ATOM 1076 C C . GLU A 1 131 ? 15.733 -4.843 -7.667 1.00 93.06 131 GLU A C 1
ATOM 1078 O O . GLU A 1 131 ? 15.018 -5.834 -7.824 1.00 93.06 131 GLU A O 1
ATOM 1083 N N . LYS A 1 132 ? 16.308 -4.206 -8.695 1.00 90.56 132 LYS A N 1
ATOM 1084 C CA . LYS A 1 132 ? 16.157 -4.649 -10.084 1.00 90.56 132 LYS A CA 1
ATOM 1085 C C . LYS A 1 132 ? 16.677 -6.071 -10.273 1.00 90.56 132 LYS A C 1
ATOM 1087 O O . LYS A 1 132 ? 15.982 -6.912 -10.841 1.00 90.56 132 LYS A O 1
ATOM 1092 N N . ARG A 1 133 ? 17.859 -6.384 -9.732 1.00 87.00 133 ARG A N 1
ATOM 1093 C CA . ARG A 1 133 ? 18.402 -7.753 -9.761 1.00 87.00 133 ARG A CA 1
ATOM 1094 C C . ARG A 1 133 ? 17.508 -8.749 -9.031 1.00 87.00 133 ARG A C 1
ATOM 1096 O O . ARG A 1 133 ? 17.237 -9.825 -9.561 1.00 87.00 133 ARG A O 1
ATOM 1103 N N . ALA A 1 134 ? 17.031 -8.404 -7.836 1.00 89.38 134 ALA A N 1
ATOM 1104 C CA . ALA A 1 134 ? 16.119 -9.257 -7.083 1.00 89.38 134 ALA A CA 1
ATOM 1105 C C . ALA A 1 134 ? 14.810 -9.505 -7.850 1.00 89.38 134 ALA A C 1
ATOM 1107 O O . ALA A 1 134 ? 14.324 -10.635 -7.863 1.00 89.38 134 ALA A O 1
ATOM 1108 N N . PHE A 1 135 ? 14.274 -8.485 -8.525 1.00 91.31 135 PHE A N 1
ATOM 1109 C CA . PHE A 1 135 ? 13.102 -8.605 -9.388 1.00 91.31 135 PHE A CA 1
ATOM 1110 C C . PHE A 1 135 ? 13.338 -9.575 -10.544 1.00 91.31 135 PHE A C 1
ATOM 1112 O O . PHE A 1 135 ? 12.555 -10.507 -10.733 1.00 91.31 135 PHE A O 1
ATOM 1119 N N . VAL A 1 136 ? 14.428 -9.402 -11.295 1.00 88.00 136 VAL A N 1
ATOM 1120 C CA . VAL A 1 136 ? 14.707 -10.248 -12.463 1.00 88.00 136 VAL A CA 1
ATOM 1121 C C . VAL A 1 136 ? 14.930 -11.706 -12.054 1.00 88.00 136 VAL A C 1
ATOM 1123 O O . VAL A 1 136 ? 14.339 -12.614 -12.643 1.00 88.00 136 VAL A O 1
ATOM 1126 N N . ASN A 1 137 ? 15.677 -11.931 -10.971 1.00 85.62 137 ASN A N 1
ATOM 1127 C CA . ASN A 1 137 ? 15.853 -13.261 -10.386 1.00 85.62 137 ASN A CA 1
ATOM 1128 C C . ASN A 1 137 ? 14.522 -13.883 -9.941 1.00 85.62 137 ASN A C 1
ATOM 1130 O O . ASN A 1 137 ? 14.344 -15.099 -10.016 1.00 85.62 137 ASN A O 1
ATOM 1134 N N . TYR A 1 138 ? 13.582 -13.060 -9.470 1.00 88.12 138 TYR A N 1
ATOM 1135 C CA . TYR A 1 138 ? 12.277 -13.518 -9.013 1.00 88.12 138 TYR A CA 1
ATOM 1136 C C . TYR A 1 138 ? 11.380 -13.981 -10.160 1.00 88.12 138 TYR A C 1
ATOM 1138 O O . TYR A 1 138 ? 10.760 -15.040 -10.063 1.00 88.12 138 TYR A O 1
ATOM 1146 N N . ILE A 1 139 ? 11.316 -13.211 -11.249 1.00 86.00 139 ILE A N 1
ATOM 1147 C CA . ILE A 1 139 ? 10.468 -13.558 -12.396 1.00 86.00 139 ILE A CA 1
ATOM 1148 C C . ILE A 1 139 ? 11.036 -14.709 -13.230 1.00 86.00 139 ILE A C 1
ATOM 1150 O O . ILE A 1 139 ? 10.312 -15.219 -14.083 1.00 86.00 139 ILE A O 1
ATOM 1154 N N . LYS A 1 140 ? 12.294 -15.118 -12.975 1.00 71.88 140 LYS A N 1
ATOM 1155 C CA . LYS A 1 140 ? 13.005 -16.212 -13.657 1.00 71.88 140 LYS A CA 1
ATOM 1156 C C . LYS A 1 140 ? 12.681 -16.228 -15.148 1.00 71.88 140 LYS A C 1
ATOM 1158 O O . LYS A 1 140 ? 12.101 -17.202 -15.633 1.00 71.88 140 LYS A O 1
ATOM 1163 N N . SER A 1 141 ? 12.982 -15.124 -15.842 1.00 57.12 141 SER A N 1
ATOM 1164 C CA . SER A 1 141 ? 12.743 -15.038 -17.285 1.00 57.12 141 SER A CA 1
ATOM 1165 C C . SER A 1 141 ? 13.300 -16.308 -17.942 1.00 57.12 141 SER A C 1
ATOM 1167 O O . SER A 1 141 ? 14.494 -16.574 -17.792 1.00 57.12 141 SER A O 1
ATOM 1169 N N . PRO A 1 142 ? 12.473 -17.114 -18.637 1.00 47.81 142 PRO A N 1
ATOM 1170 C CA . PRO A 1 142 ? 12.946 -18.291 -19.367 1.00 47.81 142 PRO A CA 1
ATOM 1171 C C . PRO A 1 142 ? 13.996 -17.935 -20.429 1.00 47.81 142 PRO A C 1
ATOM 1173 O O . PRO A 1 142 ? 14.704 -18.806 -20.926 1.00 47.81 142 PRO A O 1
ATOM 1176 N N . GLU A 1 143 ? 14.097 -16.650 -20.764 1.00 49.34 143 GLU A N 1
ATOM 1177 C CA . GLU A 1 143 ? 14.986 -16.088 -21.760 1.00 49.34 143 GLU A CA 1
ATOM 1178 C C . GLU A 1 143 ? 16.066 -15.248 -21.058 1.00 49.34 143 GLU A C 1
ATOM 1180 O O . GLU A 1 143 ? 15.877 -14.066 -20.779 1.00 49.34 143 GLU A O 1
ATOM 1185 N N . GLY A 1 144 ? 17.192 -15.892 -20.741 1.00 52.78 144 GLY A N 1
ATOM 1186 C CA . GLY A 1 144 ? 18.516 -15.279 -20.877 1.00 52.78 144 GLY A CA 1
ATOM 1187 C C . GLY A 1 144 ? 18.930 -14.169 -19.912 1.00 52.78 144 GLY A C 1
ATOM 1188 O O . GLY A 1 144 ? 19.711 -13.330 -20.340 1.00 52.78 144 GLY A O 1
ATOM 1189 N N . PHE A 1 145 ? 18.459 -14.152 -18.661 1.00 61.16 145 PHE A N 1
ATOM 1190 C CA . PHE A 1 145 ? 19.115 -13.340 -17.631 1.00 61.16 145 PHE A CA 1
ATOM 1191 C C . PHE A 1 145 ? 20.094 -14.196 -16.828 1.00 61.16 145 PHE A C 1
ATOM 1193 O O . PHE A 1 145 ? 19.672 -15.061 -16.055 1.00 61.16 145 PHE A O 1
ATOM 1200 N N . ASP A 1 146 ? 21.388 -13.981 -17.038 1.00 60.91 146 ASP A N 1
ATOM 1201 C CA . ASP A 1 146 ? 22.438 -14.531 -16.186 1.00 60.91 146 ASP A CA 1
ATOM 1202 C C . ASP A 1 146 ? 22.560 -13.667 -14.918 1.00 60.91 146 ASP A C 1
ATOM 1204 O O . ASP A 1 146 ? 22.333 -12.457 -14.933 1.00 60.91 146 ASP A O 1
ATOM 1208 N N . GLU A 1 147 ? 22.950 -14.263 -13.792 1.00 59.31 147 GLU A N 1
ATOM 1209 C CA . GLU A 1 147 ? 23.190 -13.529 -12.549 1.00 59.31 147 GLU A CA 1
ATOM 1210 C C . GLU A 1 147 ? 24.258 -12.429 -12.705 1.00 59.31 147 GLU A C 1
ATOM 1212 O O . GLU A 1 147 ? 24.306 -11.514 -11.878 1.00 59.31 147 GLU A O 1
ATOM 1217 N N . TYR A 1 148 ? 25.083 -12.505 -13.755 1.00 61.69 148 TYR A N 1
ATOM 1218 C CA . TYR A 1 148 ? 26.126 -11.539 -14.107 1.00 61.69 148 TYR A CA 1
ATOM 1219 C C . TYR A 1 148 ? 25.667 -10.409 -15.041 1.00 61.69 148 TYR A C 1
ATOM 1221 O O . TYR A 1 148 ? 26.439 -9.471 -15.255 1.00 61.69 148 TYR A O 1
ATOM 1229 N N . ASP A 1 149 ? 24.444 -10.455 -15.577 1.00 69.44 149 ASP A N 1
ATOM 1230 C CA . ASP A 1 149 ? 23.961 -9.422 -16.491 1.00 69.44 149 ASP A CA 1
ATOM 1231 C C . ASP A 1 149 ? 23.751 -8.081 -15.775 1.00 69.44 149 ASP A C 1
ATOM 1233 O O . ASP A 1 149 ? 23.209 -7.983 -14.667 1.00 69.44 149 ASP A O 1
ATOM 1237 N N . ASN A 1 150 ? 24.183 -7.003 -16.430 1.00 75.44 150 ASN A N 1
ATOM 1238 C CA . ASN A 1 150 ? 23.994 -5.656 -15.917 1.00 75.44 150 ASN A CA 1
ATOM 1239 C C . ASN A 1 150 ? 22.550 -5.195 -16.172 1.00 75.44 150 ASN A C 1
ATOM 1241 O O . ASN A 1 150 ? 22.193 -4.858 -17.297 1.00 75.44 150 ASN A O 1
ATOM 1245 N N . VAL A 1 151 ? 21.732 -5.130 -15.114 1.00 77.81 151 VAL A N 1
ATOM 1246 C CA . VAL A 1 151 ? 20.328 -4.670 -15.180 1.00 77.81 151 VAL A CA 1
ATOM 1247 C C . VAL A 1 151 ? 20.150 -3.224 -15.659 1.00 77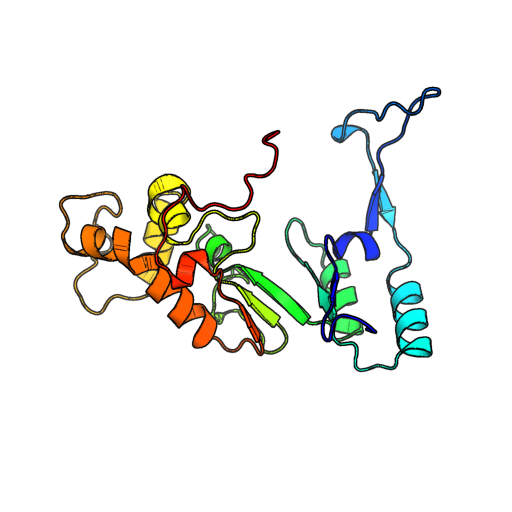.81 151 VAL A C 1
ATOM 1249 O O . VAL A 1 151 ? 19.035 -2.845 -16.005 1.00 77.81 151 VAL A O 1
ATOM 1252 N N . ASP A 1 152 ? 21.222 -2.430 -15.698 1.00 80.62 152 ASP A N 1
ATOM 1253 C CA . ASP A 1 152 ? 21.211 -1.059 -16.217 1.00 80.62 152 ASP A CA 1
ATOM 1254 C C . ASP A 1 152 ? 21.826 -0.937 -17.624 1.00 80.62 152 ASP A C 1
ATOM 1256 O O . ASP A 1 152 ? 21.920 0.169 -18.164 1.00 80.62 152 ASP A O 1
ATOM 1260 N N . ASP A 1 153 ? 22.243 -2.049 -18.239 1.00 79.62 153 ASP A N 1
ATOM 1261 C CA . ASP A 1 153 ? 22.727 -2.053 -19.618 1.00 79.62 153 ASP A CA 1
ATOM 1262 C C . ASP A 1 153 ? 21.562 -1.846 -20.593 1.00 79.62 153 ASP A C 1
ATOM 1264 O O . ASP A 1 153 ? 20.782 -2.751 -20.884 1.00 79.62 153 ASP A O 1
ATOM 1268 N N . LYS A 1 154 ? 21.441 -0.618 -21.101 1.00 72.44 154 LYS A N 1
ATOM 1269 C CA . LYS A 1 154 ? 20.377 -0.221 -22.033 1.00 72.44 154 LYS A CA 1
ATOM 1270 C C . LYS A 1 154 ? 20.531 -0.837 -23.423 1.00 72.44 154 LYS A C 1
ATOM 1272 O O . LYS A 1 154 ? 19.544 -0.867 -24.156 1.00 72.44 154 LYS A O 1
ATOM 1277 N N . ASP A 1 155 ? 21.728 -1.312 -23.763 1.00 75.81 155 ASP A N 1
ATOM 1278 C CA . ASP A 1 155 ? 22.013 -1.960 -25.043 1.00 75.81 155 ASP A CA 1
ATOM 1279 C C . ASP A 1 155 ? 21.712 -3.469 -24.984 1.00 75.81 155 ASP A C 1
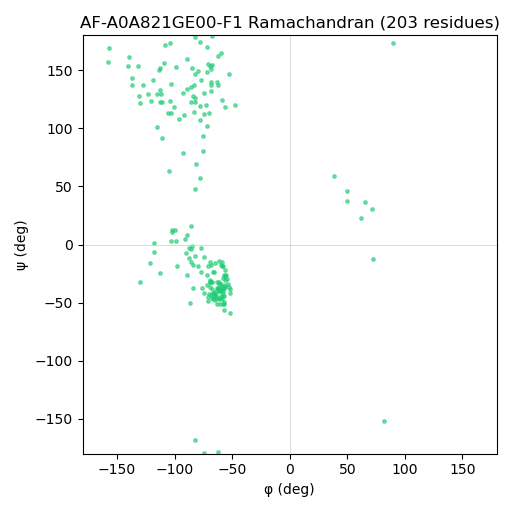ATOM 1281 O O . ASP A 1 155 ? 21.595 -4.132 -26.020 1.00 75.81 155 ASP A O 1
ATOM 1285 N N . ASN A 1 156 ? 21.489 -4.017 -23.782 1.00 75.88 156 ASN A N 1
ATOM 1286 C CA . ASN A 1 156 ? 20.946 -5.355 -23.609 1.00 75.88 156 ASN A CA 1
ATOM 1287 C C . ASN A 1 156 ? 19.467 -5.377 -24.044 1.00 75.88 156 ASN A C 1
ATOM 1289 O O . ASN A 1 156 ? 18.594 -4.781 -23.410 1.00 75.88 156 ASN A O 1
ATOM 1293 N N . GLY A 1 157 ? 19.169 -6.102 -25.127 1.00 72.62 157 GLY A N 1
ATOM 1294 C CA . GLY A 1 157 ? 17.827 -6.160 -25.720 1.00 72.62 157 GLY A CA 1
ATOM 1295 C C . GLY A 1 157 ? 16.721 -6.644 -24.770 1.00 72.62 157 GLY A C 1
ATOM 1296 O O . GLY A 1 157 ? 15.577 -6.206 -24.897 1.00 72.62 157 GLY A O 1
ATOM 1297 N N . MET A 1 158 ? 17.046 -7.488 -23.783 1.00 74.69 158 MET A N 1
ATOM 1298 C CA . MET A 1 158 ? 16.088 -7.924 -22.760 1.00 74.69 158 MET A CA 1
ATOM 1299 C C . MET A 1 158 ? 15.817 -6.816 -21.735 1.00 74.69 158 MET A C 1
ATOM 1301 O O . MET A 1 158 ? 14.662 -6.576 -21.386 1.00 74.69 158 MET A O 1
ATOM 1305 N N . ILE A 1 159 ? 16.849 -6.091 -21.288 1.00 78.25 159 ILE A N 1
ATOM 1306 C CA . ILE A 1 159 ? 16.676 -4.922 -20.407 1.00 78.25 159 ILE A CA 1
ATOM 1307 C C . ILE A 1 159 ? 15.898 -3.818 -21.118 1.00 78.25 159 ILE A C 1
ATOM 1309 O O . ILE A 1 159 ? 14.990 -3.231 -20.529 1.00 78.25 159 ILE A O 1
ATOM 1313 N N . TYR A 1 160 ? 16.169 -3.590 -22.404 1.00 75.62 160 TYR A N 1
ATOM 1314 C CA . TYR A 1 160 ? 15.371 -2.688 -23.227 1.00 75.62 160 TYR A CA 1
ATOM 1315 C C . TYR A 1 160 ? 13.888 -3.093 -23.252 1.00 75.62 160 TYR A C 1
ATOM 1317 O O . TYR A 1 160 ? 13.015 -2.243 -23.075 1.00 75.62 160 TYR A O 1
ATOM 1325 N N . HIS A 1 161 ? 13.589 -4.387 -23.412 1.00 79.75 161 HIS A N 1
ATOM 1326 C CA . HIS A 1 161 ? 12.218 -4.898 -23.351 1.00 79.75 161 HIS A CA 1
ATOM 1327 C C . HIS A 1 161 ? 11.591 -4.702 -21.958 1.00 79.75 161 HIS A C 1
ATOM 1329 O O . HIS A 1 161 ? 10.461 -4.219 -21.851 1.00 79.75 161 HIS A O 1
ATOM 1335 N N . LEU A 1 162 ? 12.314 -5.017 -20.877 1.00 83.00 162 LEU A N 1
ATOM 1336 C CA . LEU A 1 162 ? 11.830 -4.802 -19.510 1.00 83.00 162 LEU A CA 1
ATOM 1337 C C . LEU A 1 162 ? 11.542 -3.323 -19.230 1.00 83.00 162 LEU A C 1
ATOM 1339 O O . LEU A 1 162 ? 10.497 -3.034 -18.658 1.00 83.00 162 LEU A O 1
ATOM 1343 N N . ASN A 1 163 ? 12.374 -2.391 -19.701 1.00 81.81 163 ASN A N 1
ATOM 1344 C CA . ASN A 1 163 ? 12.165 -0.952 -19.497 1.00 81.81 163 ASN A CA 1
ATOM 1345 C C . ASN A 1 163 ? 10.761 -0.484 -19.903 1.00 81.81 163 ASN A C 1
ATOM 1347 O O . ASN A 1 163 ? 10.165 0.330 -19.202 1.00 81.81 163 ASN A O 1
ATOM 1351 N N . TRP A 1 164 ? 10.218 -1.027 -20.995 1.00 81.50 164 TRP A N 1
ATOM 1352 C CA . TRP A 1 164 ? 8.908 -0.632 -21.517 1.00 81.50 164 TRP A CA 1
ATOM 1353 C C . TRP A 1 164 ? 7.764 -1.559 -21.108 1.00 81.50 164 TRP A C 1
ATOM 1355 O O . TRP A 1 164 ? 6.609 -1.152 -21.164 1.00 81.50 164 TRP A O 1
ATOM 1365 N N . HIS A 1 165 ? 8.054 -2.789 -20.673 1.00 89.12 165 HIS A N 1
ATOM 1366 C CA . HIS A 1 165 ? 7.028 -3.799 -20.386 1.00 89.12 165 HIS A CA 1
ATOM 1367 C C . HIS A 1 165 ? 6.973 -4.261 -18.927 1.00 89.12 165 HIS A C 1
ATOM 1369 O O . HIS A 1 165 ? 6.120 -5.083 -18.586 1.00 89.12 165 HIS A O 1
ATOM 1375 N N . ILE A 1 166 ? 7.817 -3.720 -18.042 1.00 93.44 166 ILE A N 1
ATOM 1376 C CA . ILE A 1 166 ? 7.848 -4.063 -16.611 1.00 93.44 166 ILE A CA 1
ATOM 1377 C C . ILE A 1 166 ? 6.472 -3.942 -15.945 1.00 93.44 166 ILE A C 1
ATOM 1379 O O . ILE A 1 166 ? 6.094 -4.789 -15.137 1.00 93.44 166 ILE A O 1
ATOM 1383 N N . HIS A 1 167 ? 5.672 -2.953 -16.347 1.00 96.62 167 HIS A N 1
ATOM 1384 C CA . HIS A 1 167 ? 4.318 -2.750 -15.839 1.00 96.62 167 HIS A CA 1
ATOM 1385 C C . HIS A 1 167 ? 3.415 -3.980 -16.055 1.00 96.62 167 HIS A C 1
ATOM 1387 O O . HIS A 1 167 ? 2.660 -4.354 -15.158 1.00 96.62 167 HIS A O 1
ATOM 1393 N N . TRP A 1 168 ? 3.548 -4.697 -17.179 1.00 96.50 168 TRP A N 1
ATOM 1394 C CA . TRP A 1 168 ? 2.808 -5.941 -17.410 1.00 96.50 168 TRP A CA 1
ATOM 1395 C C . TRP A 1 168 ? 3.272 -7.082 -16.511 1.00 96.50 168 TRP A C 1
ATOM 1397 O O . TRP A 1 168 ? 2.450 -7.916 -16.132 1.00 96.50 168 TRP A O 1
ATOM 1407 N N . TYR A 1 169 ? 4.556 -7.136 -16.146 1.00 95.31 169 TYR A N 1
ATOM 1408 C CA . TYR A 1 169 ? 5.023 -8.095 -15.145 1.00 95.31 169 TYR A CA 1
ATOM 1409 C C . TYR A 1 169 ? 4.412 -7.778 -13.780 1.00 95.31 169 TYR A C 1
ATOM 1411 O O . TYR A 1 169 ? 3.871 -8.679 -13.146 1.00 95.31 169 TYR A O 1
ATOM 1419 N N . PHE A 1 170 ? 4.390 -6.505 -13.375 1.00 97.44 170 PHE A N 1
ATOM 1420 C CA . PHE A 1 170 ? 3.735 -6.070 -12.139 1.00 97.44 170 PHE A CA 1
ATOM 1421 C C . PHE A 1 170 ? 2.253 -6.461 -12.110 1.00 97.44 170 PHE A C 1
ATOM 1423 O O . PHE A 1 170 ? 1.800 -7.095 -11.156 1.00 97.44 170 PHE A O 1
ATOM 1430 N N . ILE A 1 171 ? 1.515 -6.158 -13.182 1.00 98.38 171 ILE A N 1
ATOM 1431 C CA . ILE A 1 171 ? 0.097 -6.513 -13.322 1.00 98.38 171 ILE A CA 1
ATOM 1432 C C . ILE A 1 171 ? -0.099 -8.027 -13.208 1.00 98.38 171 ILE A C 1
ATOM 1434 O O . ILE A 1 171 ? -0.896 -8.482 -12.389 1.00 98.38 171 ILE A O 1
ATOM 1438 N N . LYS A 1 172 ? 0.659 -8.821 -13.979 1.00 97.00 172 LYS A N 1
ATOM 1439 C CA . LYS A 1 172 ? 0.573 -10.289 -13.944 1.00 97.00 172 LYS A CA 1
ATOM 1440 C C . LYS A 1 172 ? 0.853 -10.836 -12.550 1.00 97.00 172 LYS A C 1
ATOM 1442 O O . LYS A 1 172 ? 0.135 -11.717 -12.097 1.00 97.00 172 LYS A O 1
ATOM 1447 N N . MET A 1 173 ? 1.870 -10.320 -11.869 1.00 96.44 173 MET A N 1
ATOM 1448 C CA . MET A 1 173 ? 2.265 -10.794 -10.544 1.00 96.44 173 MET A CA 1
ATOM 1449 C C . MET A 1 173 ? 1.213 -10.495 -9.480 1.00 96.44 173 MET A C 1
ATOM 1451 O O . MET A 1 173 ? 0.927 -11.362 -8.659 1.00 96.44 173 MET A O 1
ATOM 1455 N N . VAL A 1 174 ? 0.615 -9.303 -9.508 1.00 98.00 174 VAL A N 1
ATOM 1456 C CA . VAL A 1 174 ? -0.471 -8.937 -8.590 1.00 98.00 174 VAL A CA 1
ATOM 1457 C C . VAL A 1 174 ? -1.720 -9.777 -8.877 1.00 98.00 174 VAL A C 1
ATOM 1459 O O . VAL A 1 174 ? -2.276 -10.368 -7.953 1.00 98.00 174 VAL A O 1
ATOM 1462 N N . MET A 1 175 ? -2.115 -9.910 -10.149 1.00 98.12 175 MET A N 1
ATOM 1463 C CA . MET A 1 175 ? -3.296 -10.686 -10.555 1.00 98.12 175 MET A CA 1
ATOM 1464 C C . MET A 1 175 ? -3.152 -12.198 -10.335 1.00 98.12 175 MET A C 1
ATOM 1466 O O . MET A 1 175 ? -4.147 -12.864 -10.071 1.00 98.12 175 MET A O 1
ATOM 1470 N N . ALA A 1 176 ? -1.942 -12.748 -10.463 1.00 97.31 176 ALA A N 1
ATOM 1471 C CA . ALA A 1 176 ? -1.667 -14.172 -10.255 1.00 97.31 176 ALA A CA 1
ATOM 1472 C C . ALA A 1 176 ? -1.356 -14.525 -8.791 1.00 97.31 176 ALA A C 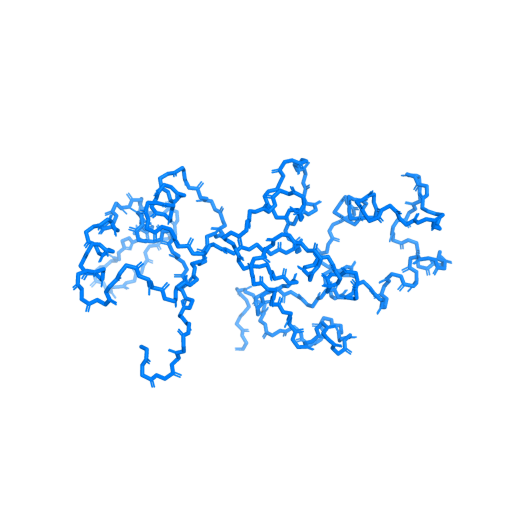1
ATOM 1474 O O . ALA A 1 176 ? -1.117 -15.693 -8.480 1.00 97.31 176 ALA A O 1
ATOM 1475 N N . SER A 1 177 ? -1.299 -13.532 -7.900 1.00 97.75 177 SER A N 1
ATOM 1476 C CA . SER A 1 177 ? -1.034 -13.764 -6.483 1.00 97.75 177 SER A CA 1
ATOM 1477 C C . SER A 1 177 ? -2.226 -14.415 -5.775 1.00 97.75 177 SER A C 1
ATOM 1479 O O . SER A 1 177 ? -3.329 -14.496 -6.308 1.00 97.75 177 SER A O 1
ATOM 1481 N N . VAL A 1 178 ? -2.009 -14.859 -4.536 1.00 98.19 178 VAL A N 1
ATOM 1482 C CA . VAL A 1 178 ? -3.077 -15.419 -3.691 1.00 98.19 178 VAL A CA 1
ATOM 1483 C C . VAL A 1 178 ? -3.989 -14.355 -3.071 1.00 98.19 178 VAL A C 1
ATOM 1485 O O . VAL A 1 178 ? -4.925 -14.722 -2.370 1.00 98.19 178 VAL A O 1
ATOM 1488 N N . ALA A 1 179 ? -3.716 -13.063 -3.279 1.00 98.38 179 ALA A N 1
ATOM 1489 C CA . ALA A 1 179 ? -4.492 -11.973 -2.698 1.00 98.38 179 ALA A CA 1
ATOM 1490 C C . ALA A 1 179 ? -5.950 -11.992 -3.189 1.00 98.38 179 ALA A C 1
ATOM 1492 O O . ALA A 1 179 ? -6.211 -12.137 -4.381 1.00 98.38 179 ALA A O 1
ATOM 1493 N N . ASN A 1 180 ? -6.906 -11.771 -2.284 1.00 97.44 180 ASN A N 1
ATOM 1494 C CA . ASN A 1 180 ? -8.329 -11.696 -2.632 1.00 97.44 180 ASN A CA 1
ATOM 1495 C C . ASN A 1 180 ? -8.665 -10.473 -3.499 1.00 97.44 180 ASN A C 1
ATOM 1497 O O . ASN A 1 180 ? -9.688 -10.469 -4.183 1.00 97.44 180 ASN A O 1
ATOM 1501 N N . ILE A 1 181 ? -7.843 -9.419 -3.439 1.00 98.12 181 ILE A N 1
ATOM 1502 C CA . ILE A 1 181 ? -8.051 -8.176 -4.183 1.00 98.12 181 ILE A CA 1
ATOM 1503 C C . ILE A 1 181 ? -6.746 -7.798 -4.890 1.00 98.12 181 ILE A C 1
ATOM 1505 O O . ILE A 1 181 ? -5.699 -7.689 -4.257 1.00 98.12 181 ILE A O 1
ATOM 1509 N N . ALA A 1 182 ? -6.827 -7.555 -6.196 1.00 98.44 182 ALA A N 1
ATOM 1510 C CA . ALA A 1 182 ? -5.749 -7.020 -7.021 1.00 98.44 182 ALA A CA 1
ATOM 1511 C C . ALA A 1 182 ? -6.114 -5.595 -7.466 1.00 98.44 182 ALA A C 1
ATOM 1513 O O . ALA A 1 182 ? -7.156 -5.391 -8.088 1.00 98.44 182 ALA A O 1
ATOM 1514 N N . ILE A 1 183 ? -5.269 -4.612 -7.153 1.00 98.56 183 ILE A N 1
ATOM 1515 C CA . ILE A 1 183 ? -5.464 -3.200 -7.496 1.00 98.56 183 ILE A CA 1
ATOM 1516 C C . ILE A 1 183 ? -4.296 -2.737 -8.365 1.00 98.56 183 ILE A C 1
ATOM 1518 O O . ILE A 1 183 ? -3.128 -2.839 -8.001 1.00 98.56 183 ILE A O 1
ATOM 1522 N N . ILE A 1 184 ? -4.625 -2.226 -9.545 1.00 98.69 184 ILE A N 1
ATOM 1523 C CA . ILE A 1 184 ? -3.660 -1.811 -10.561 1.00 98.69 184 ILE A CA 1
ATOM 1524 C C . ILE A 1 184 ? -3.800 -0.302 -10.735 1.00 98.69 184 ILE A C 1
ATOM 1526 O O . ILE A 1 184 ? -4.915 0.190 -10.923 1.00 98.69 184 ILE A O 1
ATOM 1530 N N . GLN A 1 185 ? -2.692 0.443 -10.677 1.00 98.12 185 GLN A N 1
ATOM 1531 C CA . GLN A 1 185 ? -2.734 1.862 -11.032 1.00 98.12 185 GLN A CA 1
ATOM 1532 C C . GLN A 1 185 ? -3.110 2.019 -12.502 1.00 98.12 185 GLN A C 1
ATOM 1534 O O . GLN A 1 185 ? -2.616 1.298 -13.367 1.00 98.12 185 GLN A O 1
ATOM 1539 N N . PHE A 1 186 ? -3.951 3.001 -12.812 1.00 98.38 186 PHE A N 1
ATOM 1540 C CA . PHE A 1 186 ? -4.379 3.210 -14.192 1.00 98.38 186 PHE A CA 1
ATOM 1541 C C . PHE A 1 186 ? -3.201 3.574 -15.112 1.00 98.38 186 PHE A C 1
ATOM 1543 O O . PHE A 1 186 ? -3.159 3.151 -16.262 1.00 98.38 186 PHE A O 1
ATOM 1550 N N . GLN A 1 187 ? -2.198 4.275 -14.581 1.00 98.44 187 GLN A N 1
ATOM 1551 C CA . GLN A 1 187 ? -0.947 4.574 -15.277 1.00 98.44 187 GLN A CA 1
ATOM 1552 C C . GLN A 1 187 ? -0.175 3.309 -15.671 1.00 98.44 187 GLN A C 1
ATOM 1554 O O . GLN A 1 187 ? 0.341 3.241 -16.784 1.00 98.44 187 GLN A O 1
ATOM 1559 N N . ASP A 1 188 ? -0.153 2.292 -14.804 1.00 98.31 188 ASP A N 1
ATOM 1560 C CA . ASP A 1 188 ? 0.483 1.005 -15.104 1.00 98.31 188 ASP A CA 1
ATOM 1561 C C . ASP A 1 188 ? -0.295 0.241 -16.171 1.00 98.31 188 ASP A C 1
ATOM 1563 O O . ASP A 1 188 ? 0.305 -0.398 -17.029 1.00 98.31 188 ASP A O 1
ATOM 1567 N N . LEU A 1 189 ? -1.629 0.320 -16.168 1.00 97.69 189 LEU A N 1
ATOM 1568 C CA . LEU A 1 189 ? -2.442 -0.279 -17.228 1.00 97.69 189 LEU A CA 1
ATOM 1569 C C . LEU A 1 189 ? -2.147 0.356 -18.597 1.00 97.69 189 LEU A C 1
ATOM 1571 O O . LEU A 1 189 ? -2.119 -0.343 -19.608 1.00 97.69 189 LEU A O 1
ATOM 1575 N N . LEU A 1 190 ? -1.912 1.669 -18.621 1.00 97.81 190 LEU A N 1
ATOM 1576 C CA . LEU A 1 190 ? -1.583 2.428 -19.827 1.00 97.81 190 LEU A CA 1
ATOM 1577 C C . LEU A 1 190 ? -0.098 2.350 -20.227 1.00 97.81 190 LEU A C 1
ATOM 1579 O O . LEU A 1 190 ? 0.245 2.805 -21.315 1.00 97.81 190 LEU A O 1
ATOM 1583 N N . GLY A 1 191 ? 0.772 1.791 -19.379 1.00 96.94 191 GLY A N 1
ATOM 1584 C CA . GLY A 1 191 ? 2.216 1.748 -19.627 1.00 96.94 191 GLY A CA 1
ATOM 1585 C C . GLY A 1 191 ? 2.868 3.134 -19.629 1.00 96.94 191 GLY A C 1
ATOM 1586 O O . GLY A 1 191 ? 3.760 3.390 -20.433 1.00 96.94 191 GLY A O 1
ATOM 1587 N N . LEU A 1 192 ? 2.403 4.043 -18.767 1.00 97.12 192 LEU A N 1
ATOM 1588 C CA . LEU A 1 192 ? 2.968 5.389 -18.647 1.00 97.12 192 LEU A CA 1
ATOM 1589 C C . LEU A 1 192 ? 4.217 5.391 -17.759 1.00 97.12 192 LEU A C 1
ATOM 1591 O O . LEU A 1 192 ? 4.318 4.639 -16.786 1.00 97.12 192 LEU A O 1
ATOM 1595 N N . ASP A 1 193 ? 5.163 6.267 -18.081 1.00 95.31 193 ASP A N 1
ATOM 1596 C CA . ASP A 1 193 ? 6.392 6.440 -17.316 1.00 95.31 193 ASP A CA 1
ATOM 1597 C C . ASP A 1 193 ? 6.198 7.359 -16.095 1.00 95.31 193 ASP A C 1
ATOM 1599 O O . ASP A 1 193 ? 5.080 7.673 -15.675 1.00 95.31 193 ASP A O 1
ATOM 1603 N N . ASP A 1 194 ? 7.314 7.759 -15.490 1.00 94.56 194 ASP A N 1
ATOM 1604 C CA . ASP A 1 194 ? 7.330 8.534 -14.253 1.00 94.56 194 ASP A CA 1
ATOM 1605 C C . ASP A 1 194 ? 6.718 9.942 -14.380 1.00 94.56 194 ASP A C 1
ATOM 1607 O O . ASP A 1 194 ? 6.376 10.543 -13.365 1.00 94.56 194 ASP A O 1
ATOM 1611 N N . GLU A 1 195 ? 6.528 10.475 -15.595 1.00 96.19 195 GLU A N 1
ATOM 1612 C CA . GLU A 1 195 ? 5.835 11.760 -15.785 1.00 96.19 195 GLU A CA 1
ATOM 1613 C C . GLU A 1 195 ? 4.357 11.684 -15.372 1.00 96.19 195 GLU A C 1
ATOM 1615 O O . GLU A 1 195 ? 3.753 12.690 -15.003 1.00 96.19 195 GLU A O 1
ATOM 1620 N N . ALA A 1 196 ? 3.777 10.480 -15.372 1.00 97.12 196 ALA A N 1
ATOM 1621 C CA . ALA A 1 196 ? 2.409 10.231 -14.932 1.00 97.12 196 ALA A CA 1
ATOM 1622 C C . ALA A 1 196 ? 2.291 9.917 -13.424 1.00 97.12 196 ALA A C 1
ATOM 1624 O O . ALA A 1 196 ? 1.208 9.535 -12.952 1.00 97.12 196 ALA A O 1
ATOM 1625 N N . ARG A 1 197 ? 3.380 10.056 -12.649 1.00 96.75 197 ARG A N 1
ATOM 1626 C CA . ARG A 1 197 ? 3.368 9.846 -11.195 1.00 96.75 197 ARG A CA 1
ATOM 1627 C C . ARG A 1 197 ? 2.361 10.788 -10.533 1.00 96.75 197 ARG A C 1
ATOM 1629 O O . ARG A 1 197 ? 2.416 12.007 -10.684 1.00 96.75 197 ARG A O 1
ATOM 1636 N N . MET A 1 198 ? 1.424 10.210 -9.779 1.00 97.38 198 MET A N 1
ATOM 1637 C CA . MET A 1 198 ? 0.319 10.977 -9.200 1.00 97.38 198 MET A CA 1
ATOM 1638 C C . MET A 1 198 ? 0.799 11.888 -8.070 1.00 97.38 198 MET A C 1
ATOM 1640 O O . MET A 1 198 ? 0.474 13.077 -8.057 1.00 97.38 198 MET A O 1
ATOM 1644 N N . ASN A 1 199 ? 1.581 11.357 -7.133 1.00 96.31 199 ASN A N 1
ATOM 1645 C CA . ASN A 1 199 ? 2.143 12.113 -6.025 1.00 96.31 199 ASN A CA 1
ATOM 1646 C C . ASN A 1 199 ? 3.609 11.742 -5.790 1.00 96.31 199 ASN A C 1
ATOM 1648 O O . ASN A 1 199 ? 3.986 10.576 -5.908 1.00 96.31 199 ASN A O 1
ATOM 1652 N N . ASP A 1 200 ? 4.411 12.744 -5.434 1.00 93.25 200 ASP A N 1
ATOM 1653 C CA . ASP A 1 200 ? 5.754 12.553 -4.900 1.00 93.25 200 ASP A CA 1
ATOM 1654 C C . ASP A 1 200 ? 5.769 13.076 -3.460 1.00 93.25 200 ASP A C 1
ATOM 1656 O O . ASP A 1 200 ? 5.747 14.297 -3.254 1.00 93.25 200 ASP A O 1
ATOM 1660 N N . PRO A 1 201 ? 5.696 12.183 -2.454 1.00 90.19 201 PRO A N 1
ATOM 1661 C CA . PRO A 1 201 ? 5.610 12.589 -1.062 1.00 90.19 201 PRO A CA 1
ATOM 1662 C C . PRO A 1 201 ? 6.729 13.555 -0.670 1.00 90.19 201 PRO A C 1
ATOM 1664 O O . PRO A 1 201 ? 7.865 13.448 -1.121 1.00 90.19 201 PRO A O 1
ATOM 1667 N N . SER A 1 202 ? 6.418 14.481 0.234 1.00 84.25 202 SER A N 1
ATOM 1668 C CA . SER A 1 202 ? 7.331 15.528 0.727 1.00 84.25 202 SER A CA 1
ATOM 1669 C C . SER A 1 202 ? 7.653 16.664 -0.254 1.00 84.25 202 SER A C 1
ATOM 1671 O O . SER A 1 202 ? 8.159 17.696 0.195 1.00 84.25 202 SER A O 1
ATOM 1673 N N . LEU A 1 203 ? 7.323 16.558 -1.547 1.00 77.06 203 LEU A N 1
ATOM 1674 C CA . LEU A 1 203 ? 7.389 17.701 -2.459 1.00 77.06 203 LEU A CA 1
ATOM 1675 C C . LEU A 1 203 ? 6.124 18.557 -2.334 1.00 77.06 203 LEU A C 1
ATOM 1677 O O . LEU A 1 203 ? 5.000 18.074 -2.471 1.00 77.06 203 LEU A O 1
ATOM 1681 N N . ARG A 1 204 ? 6.298 19.862 -2.087 1.00 63.41 204 ARG A N 1
ATOM 1682 C CA . ARG A 1 204 ? 5.205 20.824 -2.274 1.00 63.41 204 ARG A CA 1
ATOM 1683 C C . ARG A 1 204 ? 4.993 20.995 -3.776 1.00 63.41 204 ARG A C 1
ATOM 1685 O O . ARG A 1 204 ? 5.927 21.398 -4.466 1.00 63.41 204 ARG A O 1
ATOM 1692 N N . LYS A 1 205 ? 3.792 20.674 -4.251 1.00 50.28 205 LYS A N 1
ATOM 1693 C CA . LYS A 1 205 ? 3.335 21.059 -5.588 1.00 50.28 205 LYS A CA 1
ATOM 1694 C C . LYS A 1 205 ? 2.934 22.529 -5.614 1.00 50.28 205 LYS A C 1
ATOM 1696 O O . LYS A 1 205 ? 2.408 23.004 -4.580 1.00 50.28 205 LYS A O 1
#

Mean predicted aligned error: 5.23 Å

Foldseek 3Di:
DVVDPAEEDEPLCVQQWDWAFDAPPVRHTDDSVRTDIGGHPNVVVVVVVCVVPNLPHRYEYAQDDPDDVSSVVSCVVSLHAYEAALLQQQDDDVCRCNQQVNDDQRYEYEPHDLQDFAQLQSLQPNPDQSSLLSVCVVVVPVPDDDNPDRLNPCVPVVSVVCSQCVLVVSQCSQVVGSYNHYYYDVCSVVSHYRVPRNHHPPDDD